Protein AF-K5X3W6-F1 (afdb_monomer_lite)

pLDDT: mean 80.25, std 12.96, range [43.03, 96.5]

Structure (mmCIF, N/CA/C/O backbone):
data_AF-K5X3W6-F1
#
_entry.id   AF-K5X3W6-F1
#
loop_
_atom_site.group_PDB
_atom_site.id
_atom_site.type_symbol
_atom_site.label_atom_id
_atom_site.label_alt_id
_atom_site.label_comp_id
_atom_site.label_asym_id
_atom_site.label_entity_id
_atom_site.label_seq_id
_atom_site.pdbx_PDB_ins_code
_atom_site.Cartn_x
_atom_site.Cartn_y
_atom_site.Cartn_z
_atom_site.occupancy
_atom_site.B_iso_or_equiv
_atom_site.auth_seq_id
_atom_site.auth_comp_id
_atom_site.auth_asym_id
_atom_site.auth_atom_id
_atom_site.pdbx_PDB_model_num
ATOM 1 N N . MET A 1 1 ? -12.456 23.565 -0.029 1.00 43.03 1 MET A N 1
ATOM 2 C CA . MET A 1 1 ? -11.918 22.665 -1.076 1.00 43.03 1 MET A CA 1
ATOM 3 C C . MET A 1 1 ? -13.015 22.406 -2.121 1.00 43.03 1 MET A C 1
ATOM 5 O O . MET A 1 1 ? -13.562 21.317 -2.165 1.00 43.03 1 MET A O 1
ATOM 9 N N . PHE A 1 2 ? -13.376 23.415 -2.925 1.00 51.78 2 PHE A N 1
ATOM 10 C CA . PHE A 1 2 ? -14.457 23.364 -3.932 1.00 51.78 2 PHE A CA 1
ATOM 11 C C . PHE A 1 2 ? -13.875 23.448 -5.349 1.00 51.78 2 PHE A C 1
ATOM 13 O O . PHE A 1 2 ? -14.034 24.435 -6.052 1.00 51.78 2 PHE A O 1
ATOM 20 N N . GLY A 1 3 ? -13.116 22.428 -5.738 1.00 57.09 3 GLY A N 1
ATOM 21 C CA . GLY A 1 3 ? -12.500 22.376 -7.070 1.00 57.09 3 GLY A CA 1
ATOM 22 C C . GLY A 1 3 ? -12.125 20.973 -7.525 1.00 57.09 3 GLY A C 1
ATOM 23 O O . GLY A 1 3 ? -11.454 20.818 -8.537 1.00 57.09 3 GLY A O 1
ATOM 24 N N . ARG A 1 4 ? -12.522 19.935 -6.776 1.00 59.91 4 ARG A N 1
ATOM 25 C CA . ARG A 1 4 ? -12.383 18.563 -7.257 1.00 59.91 4 ARG A CA 1
ATOM 26 C C . ARG A 1 4 ? -13.604 18.273 -8.130 1.00 59.91 4 ARG A C 1
ATOM 28 O O . ARG A 1 4 ? -14.714 18.404 -7.611 1.00 59.91 4 ARG A O 1
ATOM 35 N N . PRO A 1 5 ? -13.422 17.912 -9.413 1.00 57.03 5 PRO A N 1
ATOM 36 C CA . PRO A 1 5 ? -14.504 17.387 -10.234 1.00 57.03 5 PRO A CA 1
ATOM 37 C C . PRO A 1 5 ? -15.244 16.273 -9.479 1.00 57.03 5 PRO A C 1
ATOM 39 O O . PRO A 1 5 ? -14.617 15.613 -8.638 1.00 57.03 5 PRO A O 1
ATOM 42 N N . PRO A 1 6 ? -16.538 16.036 -9.766 1.00 59.09 6 PRO A N 1
ATOM 43 C CA . PRO A 1 6 ? -17.241 14.877 -9.236 1.00 59.09 6 PRO A CA 1
ATOM 44 C C . PRO A 1 6 ? -16.372 13.644 -9.466 1.00 59.09 6 PRO A C 1
ATOM 46 O O . PRO A 1 6 ? -15.921 13.399 -10.587 1.00 59.09 6 PRO A O 1
ATOM 49 N N . CYS A 1 7 ? -16.067 12.910 -8.397 1.00 64.44 7 CYS A N 1
ATOM 50 C CA . CYS A 1 7 ? -15.353 11.649 -8.516 1.00 64.44 7 CYS A CA 1
ATOM 51 C C . CYS A 1 7 ? -16.136 10.799 -9.524 1.00 64.44 7 CYS A C 1
ATOM 53 O O . CYS A 1 7 ? -17.312 10.538 -9.278 1.00 64.44 7 CYS A O 1
ATOM 55 N N . MET A 1 8 ? -15.530 10.413 -10.653 1.00 63.69 8 MET A N 1
ATOM 56 C CA . MET A 1 8 ? -16.170 9.488 -11.589 1.00 63.69 8 MET A CA 1
ATOM 57 C C . MET A 1 8 ? -16.432 8.190 -10.826 1.00 63.69 8 MET A C 1
ATOM 59 O O . MET A 1 8 ? -15.500 7.441 -10.531 1.00 63.69 8 MET A O 1
ATOM 63 N N . ASN A 1 9 ? -17.679 7.979 -10.413 1.00 68.44 9 ASN A N 1
ATOM 64 C CA . ASN A 1 9 ? -18.075 6.744 -9.767 1.00 68.44 9 ASN A CA 1
ATOM 65 C C . ASN A 1 9 ? -18.157 5.671 -10.851 1.00 68.44 9 ASN A C 1
ATOM 67 O O . ASN A 1 9 ? -18.733 5.912 -11.913 1.00 68.44 9 ASN A O 1
ATOM 71 N N . LEU A 1 10 ? -17.609 4.486 -10.582 1.00 68.38 10 LEU A N 1
ATOM 72 C CA . LEU A 1 10 ? -17.751 3.346 -11.486 1.00 68.38 10 LEU A CA 1
ATOM 73 C C . LEU A 1 10 ? -19.220 2.998 -11.765 1.00 68.38 10 LEU A C 1
ATOM 75 O O . LEU A 1 10 ? -19.512 2.470 -12.829 1.00 68.38 10 LEU A O 1
ATOM 79 N N . SER A 1 11 ? -20.151 3.373 -10.881 1.00 70.62 11 SER A N 1
ATOM 80 C CA . SER A 1 11 ? -21.595 3.246 -11.113 1.00 70.62 11 SER A CA 1
ATOM 81 C C . SER A 1 11 ? -22.126 4.055 -12.303 1.00 70.62 11 SER A C 1
ATOM 83 O O . SER A 1 11 ? -23.248 3.818 -12.733 1.00 70.62 11 SER A O 1
ATOM 85 N N . TRP A 1 12 ? -21.378 5.049 -12.790 1.00 71.44 12 TRP A N 1
ATOM 86 C CA . TRP A 1 12 ? -21.756 5.895 -13.931 1.00 71.44 12 TRP A CA 1
ATOM 87 C C . TRP A 1 12 ? -20.959 5.570 -15.200 1.00 71.44 12 TRP A C 1
ATOM 89 O O . TRP A 1 12 ? -21.141 6.221 -16.229 1.00 71.44 12 TRP A O 1
ATOM 99 N N . VAL A 1 13 ? -20.058 4.586 -15.136 1.00 75.81 13 VAL A N 1
ATOM 100 C CA . VAL A 1 13 ? -19.265 4.134 -16.279 1.00 75.81 13 VAL A CA 1
ATOM 101 C C . VAL A 1 13 ? -20.005 2.975 -16.942 1.00 75.81 13 VAL A C 1
ATOM 103 O O . VAL A 1 13 ? -20.014 1.864 -16.427 1.00 75.81 13 VAL A O 1
ATOM 106 N N . ASN A 1 14 ? -20.610 3.241 -18.101 1.00 71.75 14 ASN A N 1
ATOM 107 C CA . ASN A 1 14 ? -21.359 2.240 -18.875 1.00 71.75 14 ASN A CA 1
ATOM 108 C C . ASN A 1 14 ? -20.483 1.421 -19.836 1.00 71.75 14 ASN A C 1
ATOM 110 O O . ASN A 1 14 ? -20.991 0.543 -20.527 1.00 71.75 14 ASN A O 1
ATOM 114 N N . TYR A 1 15 ? -19.187 1.728 -19.921 1.00 72.62 15 TYR A N 1
ATOM 115 C CA . TYR A 1 15 ? -18.258 0.999 -20.776 1.00 72.62 15 TYR A CA 1
ATOM 116 C C . TYR A 1 15 ? -17.547 -0.092 -19.988 1.00 72.62 15 TYR A C 1
ATOM 118 O O . TYR A 1 15 ? -17.016 0.146 -18.900 1.00 72.62 15 TYR A O 1
ATOM 126 N N . GLU A 1 16 ? -17.499 -1.281 -20.577 1.00 70.31 16 GLU A N 1
ATOM 127 C CA . GLU A 1 16 ? -16.643 -2.349 -20.090 1.00 70.31 16 GLU A CA 1
ATOM 128 C C . GLU A 1 16 ? -15.175 -1.934 -20.213 1.00 70.31 16 GLU A C 1
ATOM 130 O O . GLU A 1 16 ? -14.769 -1.188 -21.109 1.00 70.31 16 GLU A O 1
ATOM 135 N N . PHE A 1 17 ? -14.361 -2.404 -19.273 1.00 67.81 17 PHE A N 1
ATOM 136 C CA . PHE A 1 17 ? -12.922 -2.208 -19.374 1.00 67.81 17 PHE A CA 1
ATOM 137 C C . PHE A 1 17 ? -12.387 -2.945 -20.608 1.00 67.81 17 PHE A C 1
ATOM 139 O O . PHE A 1 17 ? -12.955 -3.977 -20.967 1.00 67.81 17 PHE A O 1
ATOM 146 N N . PRO A 1 18 ? -11.287 -2.465 -21.223 1.00 69.88 18 PRO A N 1
ATOM 147 C CA . PRO A 1 18 ? -10.653 -3.169 -22.330 1.00 69.88 18 PRO A CA 1
ATOM 148 C C . PRO A 1 18 ? -10.463 -4.648 -21.989 1.00 69.88 18 PRO A C 1
ATOM 150 O O . PRO A 1 18 ? -10.052 -4.963 -20.864 1.00 69.88 18 PRO A O 1
ATOM 153 N N . GLN A 1 19 ? -10.785 -5.527 -22.944 1.00 62.78 19 GLN A N 1
ATOM 154 C CA . GLN A 1 19 ? -10.584 -6.966 -22.795 1.00 62.78 19 GLN A CA 1
ATOM 155 C C . GLN A 1 19 ? -9.137 -7.245 -22.383 1.00 62.78 19 GLN A C 1
ATOM 157 O O . GLN A 1 19 ? -8.221 -6.501 -22.755 1.00 62.78 19 GLN A O 1
ATOM 162 N N . GLU A 1 20 ? -8.956 -8.275 -21.553 1.00 58.66 20 GLU A N 1
ATOM 163 C CA . GLU A 1 20 ? -7.637 -8.664 -21.064 1.00 58.66 20 GLU A CA 1
ATOM 164 C C . GLU A 1 20 ? -6.688 -8.786 -22.262 1.00 58.66 20 GLU A C 1
ATOM 166 O O .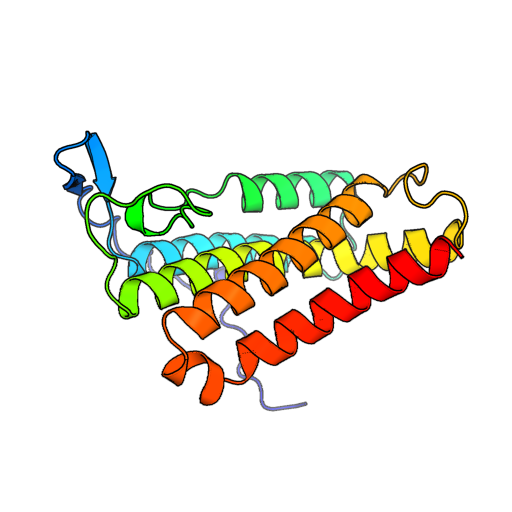 GLU A 1 20 ? -7.064 -9.394 -23.268 1.00 58.66 20 GLU A O 1
ATOM 171 N N . PRO A 1 21 ? -5.497 -8.159 -22.220 1.00 56.12 21 PRO A N 1
ATOM 172 C CA . PRO A 1 21 ? -4.532 -8.374 -23.286 1.00 56.12 21 PRO A CA 1
ATOM 173 C C . PRO A 1 21 ? -4.286 -9.877 -23.397 1.00 56.12 21 PRO A C 1
ATOM 175 O O . PRO A 1 21 ? -4.248 -10.560 -22.369 1.00 56.12 21 PRO A O 1
ATOM 178 N N . GLU A 1 22 ? -4.108 -10.369 -24.624 1.00 55.25 22 GLU A N 1
ATOM 179 C CA . GLU A 1 22 ? -3.715 -11.756 -24.854 1.00 55.25 22 GLU A CA 1
ATOM 180 C C . GLU A 1 22 ? -2.623 -12.143 -23.863 1.00 55.25 22 GLU A C 1
ATOM 182 O O . GLU A 1 22 ? -1.603 -11.459 -23.709 1.00 55.25 22 GLU A O 1
ATOM 187 N N . GLU A 1 23 ? -2.901 -13.212 -23.132 1.00 56.41 23 GLU A N 1
ATOM 188 C CA . GLU A 1 23 ? -2.007 -13.760 -22.143 1.00 56.41 23 GLU A CA 1
ATOM 189 C C . GLU A 1 23 ? -0.749 -14.251 -22.843 1.00 56.41 23 GLU A C 1
ATOM 191 O O . GLU A 1 23 ? -0.710 -15.342 -23.408 1.00 56.41 23 GLU A O 1
ATOM 196 N N . ARG A 1 24 ? 0.290 -13.412 -22.851 1.00 58.69 24 ARG A N 1
ATOM 197 C CA . ARG A 1 24 ? 1.597 -13.838 -23.322 1.00 58.69 24 ARG A CA 1
ATOM 198 C C . ARG A 1 24 ? 2.198 -14.687 -22.228 1.00 58.69 24 ARG A C 1
ATOM 200 O O . ARG A 1 24 ? 2.440 -14.216 -21.127 1.00 58.69 24 ARG A O 1
ATOM 207 N N . VAL A 1 25 ? 2.398 -15.955 -22.526 1.00 62.25 25 VAL A N 1
ATOM 208 C CA . VAL A 1 25 ? 3.155 -16.845 -21.660 1.00 62.25 25 VAL A CA 1
ATOM 209 C C . VAL A 1 25 ? 4.618 -16.702 -22.072 1.00 62.25 25 VAL A C 1
ATOM 211 O O . VAL A 1 25 ? 4.946 -16.901 -23.241 1.00 62.25 25 VAL A O 1
ATOM 214 N N . ASP A 1 26 ? 5.471 -16.281 -21.139 1.00 63.91 26 ASP A N 1
ATOM 215 C CA . ASP A 1 26 ? 6.923 -16.252 -21.343 1.00 63.91 26 ASP A CA 1
ATOM 216 C C . ASP A 1 26 ? 7.461 -17.680 -21.552 1.00 63.91 26 ASP A C 1
ATOM 218 O O . ASP A 1 26 ? 6.783 -18.659 -21.226 1.00 63.91 26 ASP A O 1
ATOM 222 N N . THR A 1 27 ? 8.687 -17.828 -22.055 1.00 59.88 27 THR A N 1
ATOM 223 C CA . THR A 1 27 ? 9.321 -19.136 -22.299 1.00 59.88 27 THR A CA 1
ATOM 224 C C . THR A 1 27 ? 9.387 -20.020 -21.051 1.00 59.88 27 THR A C 1
ATOM 226 O O . THR A 1 27 ? 9.397 -21.242 -21.171 1.00 59.88 27 THR A O 1
ATOM 229 N N . ASP A 1 28 ? 9.344 -19.411 -19.864 1.00 62.69 28 ASP A N 1
ATOM 230 C CA . ASP A 1 28 ? 9.342 -20.081 -18.559 1.00 62.69 28 ASP A CA 1
ATOM 231 C C . ASP A 1 28 ? 7.928 -20.428 -18.037 1.00 62.69 28 ASP A C 1
ATOM 233 O O . ASP A 1 28 ? 7.747 -20.790 -16.872 1.00 62.69 28 ASP A O 1
ATOM 237 N N . GLY A 1 29 ? 6.885 -20.298 -18.866 1.00 59.81 29 GLY A N 1
ATOM 238 C CA . GLY A 1 29 ? 5.505 -20.617 -18.478 1.00 59.81 29 GLY A CA 1
ATOM 239 C C . GLY A 1 29 ? 4.843 -19.553 -17.592 1.00 59.81 29 GLY A C 1
ATOM 240 O O . GLY A 1 29 ? 3.782 -19.788 -17.009 1.00 59.81 29 GLY A O 1
ATOM 241 N N . HIS A 1 30 ? 5.457 -18.377 -17.448 1.00 62.44 30 HIS A N 1
ATOM 242 C CA . HIS A 1 30 ? 4.927 -17.287 -16.635 1.00 62.44 30 HIS A CA 1
ATOM 243 C C . HIS A 1 30 ? 3.945 -16.419 -17.429 1.00 62.44 30 HIS A C 1
ATOM 245 O O . HIS A 1 30 ? 4.256 -15.957 -18.521 1.00 62.44 30 HIS A O 1
ATOM 251 N N . ARG A 1 31 ? 2.767 -16.151 -16.846 1.00 61.31 31 ARG A N 1
ATOM 252 C CA . ARG A 1 31 ? 1.773 -15.222 -17.411 1.00 61.31 31 ARG A CA 1
ATOM 253 C C . ARG A 1 31 ? 2.358 -13.801 -17.419 1.00 61.31 31 ARG A C 1
ATOM 255 O O . ARG A 1 31 ? 2.614 -13.230 -16.353 1.00 61.31 31 ARG A O 1
ATOM 262 N N . GLU A 1 32 ? 2.538 -13.223 -18.598 1.00 59.47 32 GLU A N 1
ATOM 263 C CA . GLU A 1 32 ? 2.958 -11.844 -18.825 1.00 59.47 32 GLU A CA 1
ATOM 264 C C . GLU A 1 32 ? 1.856 -11.032 -19.506 1.00 59.47 32 GLU A C 1
ATOM 266 O O . GLU A 1 32 ? 1.375 -11.349 -20.592 1.00 59.47 32 GLU A O 1
ATOM 271 N N . TRP A 1 33 ? 1.500 -9.910 -18.883 1.00 60.81 33 TRP A N 1
ATOM 272 C CA . TRP A 1 33 ? 0.693 -8.856 -19.492 1.00 60.81 33 TRP A CA 1
ATOM 273 C C . TRP A 1 33 ? 1.476 -7.540 -19.475 1.00 60.81 33 TRP A C 1
ATOM 275 O O . TRP A 1 33 ? 2.438 -7.370 -18.723 1.00 60.81 33 TRP A O 1
ATOM 285 N N . SER A 1 34 ? 1.060 -6.555 -20.273 1.00 63.62 34 SER A N 1
ATOM 286 C CA . SER A 1 34 ? 1.628 -5.207 -20.168 1.00 63.62 34 SER A CA 1
ATOM 287 C C . SER A 1 34 ? 1.254 -4.556 -18.817 1.00 63.62 34 SER A C 1
ATOM 289 O O . SER A 1 34 ? 0.217 -4.853 -18.227 1.00 63.62 34 SER A O 1
ATOM 291 N N . SER A 1 35 ? 2.090 -3.654 -18.276 1.00 62.53 35 SER A N 1
ATOM 292 C CA . SER A 1 35 ? 1.817 -3.049 -16.950 1.00 62.53 35 SER A CA 1
ATOM 293 C C . SER A 1 35 ? 0.562 -2.173 -16.895 1.00 62.53 35 SER A C 1
ATOM 295 O O . SER A 1 35 ? 0.057 -1.906 -15.810 1.00 62.53 35 SER A O 1
ATOM 297 N N . HIS A 1 36 ? 0.084 -1.673 -18.036 1.00 72.88 36 HIS A N 1
ATOM 298 C CA . HIS A 1 36 ? -1.117 -0.834 -18.114 1.00 72.88 36 HIS A CA 1
ATOM 299 C C . HIS A 1 36 ? -2.387 -1.571 -17.645 1.00 72.88 36 HIS A C 1
ATOM 301 O O . HIS A 1 36 ? -3.059 -1.060 -16.748 1.00 72.88 36 HIS A O 1
ATOM 307 N N . PRO A 1 37 ? -2.679 -2.781 -18.155 1.00 78.12 37 PRO A N 1
ATOM 308 C CA . PRO A 1 37 ? -3.726 -3.659 -17.645 1.00 78.12 37 PRO A CA 1
ATOM 309 C C . PRO A 1 37 ? -3.676 -3.849 -16.130 1.00 78.12 37 PRO A C 1
ATOM 311 O O . PRO A 1 37 ? -4.699 -3.706 -15.463 1.00 78.12 37 PRO A O 1
ATOM 314 N N . TRP A 1 38 ? -2.486 -4.097 -15.568 1.00 83.31 38 TRP A N 1
ATOM 315 C CA . TRP A 1 38 ? -2.331 -4.260 -14.121 1.00 83.31 38 TRP A CA 1
ATOM 316 C C . TRP A 1 38 ? -2.799 -3.014 -13.360 1.00 83.31 38 TRP A C 1
ATOM 318 O O . TRP A 1 38 ? -3.578 -3.132 -12.415 1.00 83.31 38 TRP A O 1
ATOM 328 N N . CYS A 1 39 ? -2.398 -1.817 -13.806 1.00 83.62 39 CYS A N 1
ATOM 329 C CA . CYS A 1 39 ? -2.814 -0.559 -13.184 1.00 83.62 39 CYS A CA 1
ATOM 330 C C . CYS A 1 39 ? -4.338 -0.392 -13.187 1.00 83.62 39 CYS A C 1
ATOM 332 O O . CYS A 1 39 ? -4.904 0.028 -12.177 1.00 83.62 39 CYS A O 1
ATOM 334 N N . TRP A 1 40 ? -5.018 -0.723 -14.288 1.00 82.69 40 TRP A N 1
ATOM 335 C CA . TRP A 1 40 ? -6.477 -0.601 -14.368 1.00 82.69 40 TRP A CA 1
A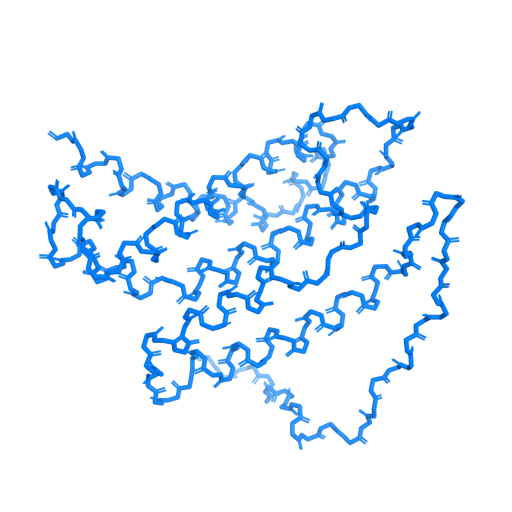TOM 336 C C . TRP A 1 40 ? -7.192 -1.622 -13.487 1.00 82.69 40 TRP A C 1
ATOM 338 O O . TRP A 1 40 ? -8.091 -1.247 -12.739 1.00 82.69 40 TRP A O 1
ATOM 348 N N . GLN A 1 41 ? -6.768 -2.886 -13.512 1.00 85.38 41 GLN A N 1
ATOM 349 C CA . GLN A 1 41 ? -7.366 -3.929 -12.675 1.00 85.38 41 GLN A CA 1
ATOM 350 C C . GLN A 1 41 ? -7.145 -3.644 -11.185 1.00 85.38 41 GLN A C 1
ATOM 352 O O . GLN A 1 41 ? -8.082 -3.726 -10.389 1.00 85.38 41 GLN A O 1
ATOM 357 N N . TYR A 1 42 ? -5.940 -3.210 -10.806 1.00 89.19 42 TYR A N 1
ATOM 358 C CA . TYR A 1 42 ? -5.668 -2.809 -9.431 1.00 89.19 42 TYR A CA 1
ATOM 359 C C . TYR A 1 42 ? -6.491 -1.575 -9.042 1.00 89.19 42 TYR A C 1
ATOM 361 O O . TYR A 1 42 ? -7.025 -1.517 -7.939 1.00 89.19 42 TYR A O 1
ATOM 369 N N . SER A 1 43 ? -6.695 -0.624 -9.960 1.00 88.94 43 SER A N 1
ATOM 370 C CA . SER A 1 43 ? -7.560 0.543 -9.725 1.00 88.94 43 SER A CA 1
ATOM 371 C C . SER A 1 43 ? -9.018 0.164 -9.444 1.00 88.94 43 SER A C 1
ATOM 373 O O . SER A 1 43 ? -9.655 0.815 -8.615 1.00 88.94 43 SER A O 1
ATOM 375 N N . LYS A 1 44 ? -9.548 -0.906 -10.058 1.00 88.06 44 LYS A N 1
ATOM 376 C CA . LYS A 1 44 ? -10.881 -1.435 -9.709 1.00 88.06 44 LYS A CA 1
ATOM 377 C C . LYS A 1 44 ? -10.917 -1.938 -8.271 1.00 88.06 44 LYS A C 1
ATOM 379 O O . LYS A 1 44 ? -11.815 -1.566 -7.519 1.00 88.06 44 LYS A O 1
ATOM 384 N N . LEU A 1 45 ? -9.920 -2.733 -7.871 1.00 91.38 45 LEU A N 1
ATOM 385 C CA . LEU A 1 45 ? -9.810 -3.200 -6.490 1.00 91.38 45 LEU A CA 1
ATOM 386 C C . LEU A 1 45 ? -9.693 -2.017 -5.521 1.00 91.38 45 LEU A C 1
ATOM 388 O O . LEU A 1 45 ? -10.401 -1.980 -4.519 1.00 91.38 45 LEU A O 1
ATOM 392 N N . LEU A 1 46 ? -8.855 -1.024 -5.833 1.00 90.69 46 LEU A N 1
ATOM 393 C CA . LEU A 1 46 ? -8.713 0.190 -5.028 1.00 90.69 46 LEU A CA 1
ATOM 394 C C . LEU A 1 46 ? -10.027 0.948 -4.882 1.00 90.69 46 LEU A C 1
ATOM 396 O O . LEU A 1 46 ? -10.308 1.464 -3.802 1.00 90.69 46 LEU A O 1
ATOM 400 N N . HIS A 1 47 ? -10.829 1.030 -5.943 1.00 88.69 47 HIS A N 1
ATOM 401 C CA . HIS A 1 47 ? -12.141 1.652 -5.864 1.00 88.69 47 HIS A CA 1
ATOM 402 C C . HIS A 1 47 ? -13.051 0.890 -4.899 1.00 88.69 47 HIS A C 1
ATOM 404 O O . HIS A 1 47 ? -13.661 1.515 -4.035 1.00 88.69 47 HIS A O 1
ATOM 410 N N . THR A 1 48 ? -13.094 -0.442 -4.982 1.00 89.56 48 THR A N 1
ATOM 411 C CA . THR A 1 48 ? -13.852 -1.282 -4.041 1.00 89.56 48 THR A CA 1
ATOM 412 C C . THR A 1 48 ? -13.368 -1.090 -2.606 1.00 89.56 48 THR A C 1
ATOM 414 O O . THR A 1 48 ? -14.169 -0.792 -1.724 1.00 89.56 48 THR A O 1
ATOM 417 N N . VAL A 1 49 ? -12.052 -1.164 -2.373 1.00 91.88 49 VAL A N 1
ATOM 418 C CA . VAL A 1 49 ? -11.449 -0.908 -1.056 1.00 91.88 49 VAL A CA 1
ATOM 419 C C . VAL A 1 49 ? -11.853 0.472 -0.555 1.00 91.88 49 VAL A C 1
ATOM 421 O O . VAL A 1 49 ? -12.281 0.600 0.585 1.00 91.88 49 VAL A O 1
ATOM 424 N N . ARG A 1 50 ? -11.779 1.505 -1.400 1.00 86.94 50 ARG A N 1
ATOM 425 C CA . ARG A 1 50 ? -12.111 2.872 -1.000 1.00 86.94 50 ARG A CA 1
ATOM 426 C C . ARG A 1 50 ? -13.589 3.034 -0.663 1.00 86.94 50 ARG A C 1
ATOM 428 O O . ARG A 1 50 ? -13.909 3.653 0.347 1.00 86.94 50 ARG A O 1
ATOM 435 N N . ALA A 1 51 ? -14.461 2.489 -1.503 1.00 87.19 51 ALA A N 1
ATOM 436 C CA . ALA A 1 51 ? -15.904 2.563 -1.336 1.00 87.19 51 ALA A CA 1
ATOM 437 C C . ALA A 1 51 ? -16.379 1.797 -0.097 1.00 87.19 51 ALA A C 1
ATOM 439 O O . ALA A 1 51 ? -17.342 2.219 0.527 1.00 87.19 51 ALA A O 1
ATOM 440 N N . THR A 1 52 ? -15.713 0.697 0.272 1.00 87.94 52 THR A N 1
ATOM 441 C CA . THR A 1 52 ? -16.077 -0.110 1.446 1.00 87.94 52 THR A CA 1
ATOM 442 C C . THR A 1 52 ? -15.391 0.363 2.730 1.00 87.94 52 THR A C 1
ATOM 444 O O . THR A 1 52 ? -16.060 0.545 3.740 1.00 87.94 52 THR A O 1
ATOM 447 N N . ALA A 1 53 ? -14.070 0.569 2.718 1.00 88.50 53 ALA A N 1
ATOM 448 C CA . ALA A 1 53 ? -13.293 0.902 3.918 1.00 88.50 53 ALA A CA 1
ATOM 449 C C . ALA A 1 53 ? -13.503 2.344 4.400 1.00 88.50 53 ALA A C 1
ATOM 451 O O . ALA A 1 53 ? -13.403 2.606 5.596 1.00 88.50 53 ALA A O 1
ATOM 452 N N . PHE A 1 54 ? -13.795 3.270 3.481 1.00 83.56 54 PHE A N 1
ATOM 453 C CA . PHE A 1 54 ? -14.000 4.693 3.779 1.00 83.56 54 PHE A CA 1
ATOM 454 C C . PHE A 1 54 ? -15.430 5.147 3.456 1.00 83.56 54 PHE A C 1
ATOM 456 O O . PHE A 1 54 ? -15.654 6.307 3.101 1.00 83.56 54 PHE A O 1
ATOM 463 N N . ALA A 1 55 ? -16.391 4.224 3.544 1.00 83.31 55 ALA A N 1
ATOM 464 C CA . ALA A 1 55 ? -17.810 4.550 3.492 1.00 83.31 55 ALA A CA 1
ATOM 465 C C . ALA A 1 55 ? -18.218 5.437 4.681 1.00 83.31 55 ALA A C 1
ATOM 467 O O . ALA A 1 55 ? -17.526 5.505 5.696 1.00 83.31 55 ALA A O 1
ATOM 468 N N . ALA A 1 56 ? -19.385 6.080 4.578 1.00 80.06 56 ALA A N 1
ATOM 469 C CA . ALA A 1 56 ? -19.956 6.850 5.686 1.00 80.06 56 ALA A CA 1
ATOM 470 C C . ALA A 1 56 ? -20.217 5.979 6.932 1.00 80.06 56 ALA A C 1
ATOM 472 O O . ALA A 1 56 ? -20.055 6.443 8.057 1.00 80.06 56 ALA A O 1
ATOM 473 N N . ALA A 1 57 ? -20.592 4.713 6.727 1.00 85.12 57 ALA A N 1
ATOM 474 C CA . ALA A 1 57 ? -20.686 3.723 7.790 1.00 85.12 57 ALA A CA 1
ATOM 475 C C . ALA A 1 57 ? -19.349 2.989 7.936 1.00 85.12 57 ALA A C 1
ATOM 477 O O . ALA A 1 57 ? -18.849 2.410 6.971 1.00 85.12 57 ALA A O 1
ATOM 478 N N . VAL A 1 58 ? -18.789 2.986 9.148 1.00 84.44 58 VAL A N 1
ATOM 479 C CA . VAL A 1 58 ? -17.541 2.271 9.438 1.00 84.44 58 VAL A CA 1
ATOM 480 C C . VAL A 1 58 ? -17.792 0.764 9.308 1.00 84.44 58 VAL A C 1
ATOM 482 O O . VAL A 1 58 ? -18.653 0.231 10.015 1.00 84.44 58 VAL A O 1
ATOM 485 N N . PRO A 1 59 ? -17.077 0.052 8.420 1.00 89.19 59 PRO A N 1
ATOM 486 C CA . PRO A 1 59 ? -17.263 -1.382 8.267 1.00 89.19 59 PRO A CA 1
ATOM 487 C C . PRO A 1 59 ? -16.731 -2.142 9.486 1.00 89.19 59 PRO A C 1
ATOM 489 O O . PRO A 1 59 ? -15.850 -1.684 10.217 1.00 89.19 59 PRO A O 1
ATOM 492 N N . GLN A 1 60 ? -17.242 -3.356 9.684 1.00 93.19 60 GLN A N 1
ATOM 493 C CA . GLN A 1 60 ? -16.732 -4.246 10.723 1.00 93.19 60 GLN A CA 1
ATOM 494 C C . GLN A 1 60 ? -15.264 -4.609 10.469 1.00 93.19 60 GLN A C 1
ATOM 496 O O . GLN A 1 60 ? -14.837 -4.769 9.326 1.00 93.19 60 GLN A O 1
ATOM 501 N N . TYR A 1 61 ? -14.500 -4.830 11.541 1.00 94.69 61 TYR A N 1
ATOM 502 C CA . TYR A 1 61 ? -13.075 -5.157 11.435 1.00 94.69 61 TYR A CA 1
ATOM 503 C C . TYR A 1 61 ? -12.800 -6.429 10.613 1.00 94.69 61 TYR A C 1
ATOM 505 O O . TYR A 1 61 ? -11.830 -6.477 9.863 1.00 94.69 61 TYR A O 1
ATOM 513 N N . ALA A 1 62 ? -13.687 -7.429 10.663 1.00 95.44 62 ALA A N 1
ATOM 514 C CA . ALA A 1 62 ? -13.589 -8.610 9.802 1.00 95.44 62 ALA A CA 1
ATOM 515 C C . ALA A 1 62 ? -13.549 -8.231 8.310 1.00 95.44 62 ALA A C 1
ATOM 517 O O . ALA A 1 62 ? -12.731 -8.758 7.558 1.00 95.44 62 ALA A O 1
ATOM 518 N N . LYS A 1 63 ? -14.343 -7.231 7.902 1.00 95.44 63 LYS A N 1
ATOM 519 C CA . LYS A 1 63 ? -14.359 -6.740 6.523 1.00 95.44 63 LYS A CA 1
ATOM 520 C C . LYS A 1 63 ? -13.046 -6.066 6.129 1.00 95.44 63 LYS A C 1
ATOM 522 O O . LYS A 1 63 ? -12.610 -6.188 4.991 1.00 95.44 63 LYS A O 1
ATOM 527 N N . ILE A 1 64 ? -12.390 -5.390 7.067 1.00 95.81 64 ILE A N 1
ATOM 528 C CA . ILE A 1 64 ? -11.064 -4.797 6.853 1.00 95.81 64 ILE A CA 1
ATOM 529 C C . ILE A 1 64 ? -10.023 -5.882 6.581 1.00 95.81 64 ILE A C 1
ATOM 531 O O . ILE A 1 64 ? -9.223 -5.738 5.662 1.00 95.81 64 ILE A O 1
ATOM 535 N N . LEU A 1 65 ? -10.069 -6.991 7.323 1.00 96.31 65 LEU A N 1
ATOM 536 C CA . LEU A 1 65 ? -9.172 -8.127 7.100 1.00 96.31 65 LEU A CA 1
ATOM 537 C C . LEU A 1 65 ? -9.443 -8.834 5.764 1.00 96.31 65 LEU A C 1
ATOM 539 O O . LEU A 1 65 ? -8.503 -9.270 5.104 1.00 96.31 65 LEU A O 1
ATOM 543 N N . GLU A 1 66 ? -10.702 -8.919 5.328 1.00 96.50 66 GLU A N 1
ATOM 544 C CA . GLU A 1 66 ? -11.036 -9.407 3.982 1.00 96.50 66 GLU A CA 1
ATOM 545 C C . GLU A 1 66 ? -10.438 -8.516 2.885 1.00 96.50 66 GLU A C 1
ATOM 547 O O . GLU A 1 66 ? -9.877 -9.022 1.914 1.00 96.50 66 GLU A O 1
ATOM 552 N N . LEU A 1 67 ? -10.526 -7.191 3.043 1.00 96.38 67 LEU A N 1
ATOM 553 C CA . LEU A 1 67 ? -9.941 -6.240 2.097 1.00 96.38 67 LEU A CA 1
ATOM 554 C C . LEU A 1 67 ? -8.405 -6.292 2.104 1.00 96.38 67 LEU A C 1
ATOM 556 O O . LEU A 1 67 ? -7.804 -6.212 1.036 1.00 96.38 67 LEU A O 1
ATOM 560 N N . ASP A 1 68 ? -7.767 -6.473 3.267 1.00 96.12 68 ASP A N 1
ATOM 561 C CA . ASP A 1 68 ? -6.313 -6.688 3.369 1.00 96.12 68 ASP A CA 1
ATOM 562 C C . ASP A 1 68 ? -5.892 -7.916 2.552 1.00 96.12 68 ASP A C 1
ATOM 564 O O . ASP A 1 68 ? -4.997 -7.810 1.710 1.00 96.12 68 ASP A O 1
ATOM 568 N N . ARG A 1 69 ? -6.595 -9.046 2.717 1.00 96.19 69 ARG A N 1
ATOM 569 C CA . ARG A 1 69 ? -6.352 -10.266 1.932 1.00 96.19 69 ARG A CA 1
ATOM 570 C C . ARG A 1 69 ? -6.524 -10.016 0.440 1.00 96.19 69 ARG A C 1
ATOM 572 O O . ARG A 1 69 ? -5.618 -10.324 -0.324 1.00 96.19 69 ARG A O 1
ATOM 579 N N . ALA A 1 70 ? -7.614 -9.365 0.032 1.00 95.75 70 ALA A N 1
ATOM 580 C CA . ALA A 1 70 ? -7.851 -9.038 -1.373 1.00 95.75 70 ALA A CA 1
ATOM 581 C C . ALA A 1 70 ? -6.717 -8.190 -1.979 1.00 95.75 70 ALA A C 1
ATOM 583 O O . ALA A 1 70 ? -6.312 -8.420 -3.118 1.00 95.75 70 ALA A O 1
ATOM 584 N N . VAL A 1 71 ? -6.162 -7.236 -1.221 1.00 95.81 71 VAL A N 1
ATOM 585 C CA . VAL A 1 71 ? -4.997 -6.450 -1.655 1.00 95.81 71 VAL A CA 1
ATOM 586 C C . VAL A 1 71 ? -3.748 -7.323 -1.735 1.00 95.81 71 VAL A C 1
ATOM 588 O O . VAL A 1 71 ? -3.036 -7.259 -2.735 1.00 95.81 71 VAL A O 1
ATOM 591 N N . ARG A 1 72 ? -3.460 -8.156 -0.730 1.00 93.56 72 ARG A N 1
ATOM 592 C CA . ARG A 1 72 ? -2.265 -9.018 -0.721 1.00 93.56 72 ARG A CA 1
ATOM 593 C C . ARG A 1 72 ? -2.286 -10.045 -1.848 1.00 93.56 72 ARG A C 1
ATOM 595 O O . ARG A 1 72 ? -1.296 -10.127 -2.580 1.00 93.56 72 ARG A O 1
ATOM 602 N N . ASP A 1 73 ? -3.416 -10.711 -2.036 1.00 92.94 73 ASP A N 1
ATOM 603 C CA . ASP A 1 73 ? -3.613 -11.789 -3.008 1.00 92.94 73 ASP A CA 1
ATOM 604 C C . ASP A 1 73 ? -3.790 -11.266 -4.438 1.00 92.94 73 ASP A C 1
ATOM 606 O O . ASP A 1 73 ? -3.706 -12.037 -5.394 1.00 92.94 73 ASP A O 1
ATOM 610 N N . PHE A 1 74 ? -3.970 -9.949 -4.613 1.00 90.88 74 PHE A N 1
ATOM 611 C CA . PHE A 1 74 ? -4.060 -9.355 -5.939 1.00 90.88 74 PHE A CA 1
ATOM 612 C C . PHE A 1 74 ? -2.814 -9.698 -6.773 1.00 90.88 74 PHE A C 1
ATOM 614 O O . PHE A 1 74 ? -1.688 -9.389 -6.340 1.00 90.88 74 PHE A O 1
ATOM 621 N N . PRO A 1 75 ? -2.986 -10.298 -7.965 1.00 84.44 75 PRO A N 1
ATOM 622 C CA . PRO A 1 75 ? -1.885 -10.846 -8.739 1.00 84.44 75 PRO A CA 1
ATOM 623 C C . PRO A 1 75 ? -0.883 -9.755 -9.123 1.00 84.44 75 PRO A C 1
ATOM 625 O O . PRO A 1 75 ? -1.239 -8.684 -9.611 1.00 84.44 75 PRO A O 1
ATOM 628 N N . VAL A 1 76 ? 0.402 -10.039 -8.906 1.00 81.25 76 VAL A N 1
ATOM 629 C CA . VAL A 1 76 ? 1.520 -9.222 -9.398 1.00 81.25 76 VAL A CA 1
ATOM 630 C C . VAL A 1 76 ? 2.291 -10.059 -10.408 1.00 81.25 76 VAL A C 1
ATOM 632 O O . VAL A 1 76 ? 2.700 -11.184 -10.092 1.00 81.25 76 VAL A O 1
ATOM 635 N N . LEU A 1 77 ? 2.465 -9.510 -11.612 1.00 73.31 77 LEU A N 1
ATOM 636 C CA . LEU A 1 77 ? 3.186 -10.148 -12.717 1.00 73.31 77 LEU A CA 1
ATOM 637 C C . LEU A 1 77 ? 4.608 -10.509 -12.296 1.00 73.31 77 LEU A C 1
ATOM 639 O O . LEU A 1 77 ? 5.236 -9.736 -11.574 1.00 73.31 77 LEU A O 1
ATOM 643 N N . HIS A 1 78 ? 5.126 -11.649 -12.761 1.00 71.25 78 HIS A N 1
ATOM 644 C CA . HIS A 1 78 ? 6.467 -12.114 -12.390 1.00 71.25 78 HIS A CA 1
ATOM 645 C C . HIS A 1 78 ? 7.535 -11.044 -12.670 1.00 71.25 78 HIS A C 1
ATOM 647 O O . HIS A 1 78 ? 8.334 -10.723 -11.791 1.00 71.25 78 HIS A O 1
ATOM 653 N N . SER A 1 79 ? 7.479 -10.409 -13.842 1.00 70.00 79 SER A N 1
ATOM 654 C CA . SER A 1 79 ? 8.378 -9.319 -14.237 1.00 70.00 79 SER A CA 1
ATOM 655 C C . SER A 1 79 ? 8.269 -8.068 -13.350 1.00 70.00 79 SER A C 1
ATOM 657 O O . SER A 1 79 ? 9.244 -7.325 -13.210 1.00 70.00 79 SER A O 1
ATOM 659 N N . LEU A 1 80 ? 7.123 -7.857 -12.692 1.00 73.88 80 LEU A N 1
ATOM 660 C CA . LEU A 1 80 ? 6.848 -6.737 -11.783 1.00 73.88 80 LEU A CA 1
ATOM 661 C C . LEU A 1 80 ? 7.032 -7.080 -10.297 1.00 73.88 80 LEU A C 1
ATOM 663 O O . LEU A 1 80 ? 6.914 -6.191 -9.450 1.00 73.88 80 LEU A O 1
ATOM 667 N N . ARG A 1 81 ? 7.336 -8.336 -9.953 1.00 75.31 81 ARG A N 1
ATOM 668 C CA . ARG A 1 81 ? 7.671 -8.707 -8.574 1.00 75.31 81 ARG A CA 1
ATOM 669 C C . ARG A 1 81 ? 9.049 -8.154 -8.226 1.00 75.31 81 ARG A C 1
ATOM 671 O O . ARG A 1 81 ? 9.997 -8.275 -8.999 1.00 75.31 81 ARG A O 1
ATOM 678 N N . SER A 1 82 ? 9.158 -7.558 -7.041 1.00 67.38 82 SER A N 1
ATOM 679 C CA . SER A 1 82 ? 10.469 -7.272 -6.461 1.00 67.38 82 SER A CA 1
ATOM 680 C C . SER A 1 82 ? 11.167 -8.600 -6.190 1.00 67.38 82 SER A C 1
ATOM 682 O O . SER A 1 82 ? 10.605 -9.458 -5.510 1.00 67.38 82 SER A O 1
ATOM 684 N N . LYS A 1 83 ? 12.376 -8.776 -6.723 1.00 67.75 83 LYS A N 1
ATOM 685 C CA . LYS A 1 83 ? 13.160 -10.000 -6.533 1.00 67.75 83 LYS A CA 1
ATOM 686 C C . LYS A 1 83 ? 14.026 -9.979 -5.266 1.00 67.75 83 LYS A C 1
ATOM 688 O O . LYS A 1 83 ? 14.754 -10.932 -5.054 1.00 67.75 83 LYS A O 1
ATOM 693 N N . CYS A 1 84 ? 13.919 -8.955 -4.406 1.00 56.59 84 CYS A N 1
ATOM 694 C CA . CYS A 1 84 ? 14.509 -8.886 -3.051 1.00 56.59 84 CYS A CA 1
ATOM 695 C C . CYS A 1 84 ? 15.896 -9.556 -2.896 1.00 56.59 84 CYS A C 1
ATOM 697 O O . CYS A 1 84 ? 16.096 -10.359 -1.990 1.00 56.59 84 CYS A O 1
ATOM 699 N N . GLY A 1 85 ? 16.844 -9.249 -3.788 1.00 55.78 85 GLY A N 1
ATOM 700 C CA . GLY A 1 85 ? 18.215 -9.775 -3.719 1.00 55.78 85 GLY A CA 1
ATOM 701 C C . GLY A 1 85 ? 18.448 -11.141 -4.376 1.00 55.78 85 GLY A C 1
ATOM 702 O O . GLY A 1 85 ? 19.580 -11.614 -4.373 1.00 55.78 85 GLY A O 1
ATOM 703 N N . LEU A 1 86 ? 17.429 -11.766 -4.974 1.00 61.12 86 LEU A N 1
ATOM 704 C CA . LEU A 1 86 ? 17.615 -12.937 -5.831 1.00 61.12 86 LEU A CA 1
ATOM 705 C C . LEU A 1 86 ? 18.352 -12.533 -7.121 1.00 61.12 86 LEU A C 1
ATOM 707 O O . LEU A 1 86 ? 17.990 -11.511 -7.716 1.00 61.12 86 LEU A O 1
ATOM 711 N N . PRO A 1 87 ? 19.338 -13.328 -7.580 1.00 58.16 87 PRO A N 1
ATOM 712 C CA . PRO A 1 87 ? 20.027 -13.080 -8.841 1.00 58.16 87 PRO A CA 1
ATOM 713 C C . PRO A 1 87 ? 19.031 -13.057 -10.004 1.00 58.16 87 PRO A C 1
ATOM 715 O O . PRO A 1 87 ? 18.243 -13.989 -10.180 1.00 58.16 87 PRO A O 1
ATOM 718 N N . GLU A 1 88 ? 19.049 -11.991 -10.802 1.00 63.25 88 GLU A N 1
ATOM 719 C CA . GLU A 1 88 ? 18.321 -11.950 -12.070 1.00 63.25 88 GLU A CA 1
ATOM 720 C C . GLU A 1 88 ? 19.232 -12.464 -13.185 1.00 63.25 88 GLU A C 1
ATOM 722 O O . GLU A 1 88 ? 20.396 -12.081 -13.258 1.00 63.25 88 GLU A O 1
ATOM 727 N N . ALA A 1 89 ? 18.701 -13.328 -14.058 1.00 59.78 89 ALA A N 1
ATOM 728 C CA . ALA A 1 89 ? 19.440 -13.848 -15.211 1.00 59.78 89 ALA A CA 1
ATOM 729 C C . ALA A 1 89 ? 19.894 -12.730 -16.170 1.00 59.78 89 ALA A C 1
ATOM 731 O O . ALA A 1 89 ? 20.904 -12.867 -16.853 1.00 59.78 89 ALA A O 1
ATOM 732 N N . ALA A 1 90 ? 19.164 -11.611 -16.188 1.00 65.75 90 ALA A N 1
ATOM 733 C CA . ALA A 1 90 ? 19.526 -10.387 -16.883 1.00 65.75 90 ALA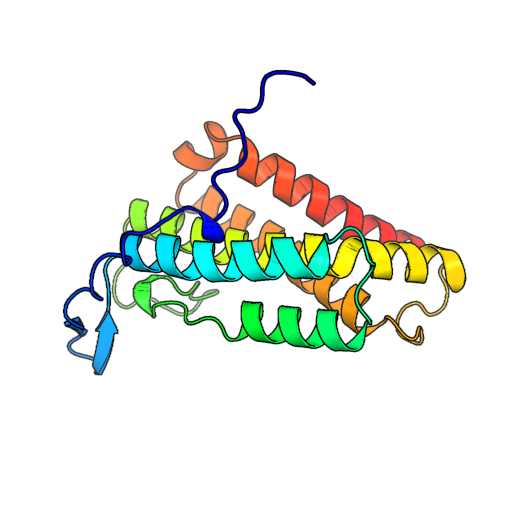 A CA 1
ATOM 734 C C . ALA A 1 90 ? 19.175 -9.172 -16.016 1.00 65.75 90 ALA A C 1
ATOM 736 O O . ALA A 1 90 ? 18.133 -9.147 -15.357 1.00 65.75 90 ALA A O 1
ATOM 737 N N . GLU A 1 91 ? 20.036 -8.156 -16.042 1.00 67.88 91 GLU A N 1
ATOM 738 C CA . GLU A 1 91 ? 19.815 -6.907 -15.319 1.00 67.88 91 GLU A CA 1
ATOM 739 C C . GLU A 1 91 ? 18.560 -6.200 -15.856 1.00 67.88 91 GLU A C 1
ATOM 741 O O . GLU A 1 91 ? 18.458 -5.878 -17.044 1.00 67.88 91 GLU A O 1
ATOM 746 N N . ALA A 1 92 ? 17.579 -5.960 -14.986 1.00 73.50 92 ALA A N 1
ATOM 747 C CA . ALA A 1 92 ? 16.340 -5.311 -15.385 1.00 73.50 92 ALA A CA 1
ATOM 748 C C . ALA A 1 92 ? 16.581 -3.849 -15.806 1.00 73.50 92 ALA A C 1
ATOM 750 O O . ALA A 1 92 ? 17.286 -3.085 -15.150 1.00 73.50 92 ALA A O 1
ATOM 751 N N . GLY A 1 93 ? 15.931 -3.412 -16.888 1.00 81.69 93 GLY A N 1
ATOM 752 C CA . GLY A 1 93 ? 16.000 -2.015 -17.319 1.00 81.69 93 GLY A CA 1
ATOM 753 C C . GLY A 1 93 ? 15.440 -1.038 -16.271 1.00 81.69 93 GLY A C 1
ATOM 754 O O . GLY A 1 93 ? 14.539 -1.370 -15.497 1.00 81.69 93 GLY A O 1
ATOM 755 N N . LYS A 1 94 ? 15.904 0.220 -16.291 1.00 84.50 94 LYS A N 1
ATOM 756 C CA . LYS A 1 94 ? 15.471 1.284 -15.353 1.00 84.50 94 LYS A CA 1
ATOM 757 C C . LYS A 1 94 ? 13.945 1.434 -15.267 1.00 84.50 94 LYS A C 1
ATOM 759 O O . LYS A 1 94 ? 13.392 1.551 -14.178 1.00 84.50 94 LYS A O 1
ATOM 764 N N . ALA A 1 95 ? 13.248 1.379 -16.405 1.00 83.69 95 ALA A N 1
ATOM 765 C CA . ALA A 1 95 ? 11.786 1.457 -16.448 1.00 83.69 95 ALA A CA 1
ATOM 766 C C . ALA A 1 95 ? 11.107 0.296 -15.696 1.00 83.69 95 ALA A C 1
ATOM 768 O O . ALA A 1 95 ? 10.063 0.486 -15.073 1.00 83.69 95 ALA A O 1
ATOM 769 N N . THR A 1 96 ? 11.705 -0.897 -15.708 1.00 83.38 96 THR A N 1
ATOM 770 C CA . THR A 1 96 ? 11.206 -2.065 -14.973 1.00 83.38 96 THR A CA 1
ATOM 771 C C . THR A 1 96 ? 11.351 -1.867 -13.469 1.00 83.38 96 THR A C 1
ATOM 773 O O . THR A 1 96 ? 10.394 -2.124 -12.743 1.00 83.38 96 THR A O 1
ATOM 776 N N . HIS A 1 97 ? 12.478 -1.328 -12.995 1.00 84.44 97 HIS A N 1
ATOM 777 C CA . HIS A 1 97 ? 12.651 -0.984 -11.578 1.00 84.44 97 HIS A CA 1
ATOM 778 C C . HIS A 1 97 ? 11.601 0.020 -11.090 1.00 84.44 97 HIS A C 1
ATOM 780 O O . HIS A 1 97 ? 10.987 -0.195 -10.045 1.00 84.44 97 HIS A O 1
ATOM 786 N N . VAL A 1 98 ? 11.321 1.061 -11.881 1.00 85.75 98 VAL A N 1
ATOM 787 C CA . VAL A 1 98 ? 10.267 2.036 -11.557 1.00 85.75 98 VAL A CA 1
ATOM 788 C C . VAL A 1 98 ? 8.898 1.358 -11.489 1.00 85.75 98 VAL A C 1
ATOM 790 O O . VAL A 1 98 ? 8.173 1.550 -10.518 1.00 85.75 98 VAL A O 1
ATOM 793 N N . ARG A 1 99 ? 8.550 0.512 -12.470 1.00 85.94 99 ARG A N 1
ATOM 794 C CA . ARG A 1 99 ? 7.263 -0.209 -12.488 1.00 85.94 99 ARG A CA 1
ATOM 795 C C . ARG A 1 99 ? 7.125 -1.161 -11.295 1.00 85.94 99 ARG A C 1
ATOM 797 O O . ARG A 1 99 ? 6.065 -1.177 -10.673 1.00 85.94 99 ARG A O 1
ATOM 804 N N . ARG A 1 100 ? 8.183 -1.904 -10.942 1.00 87.12 100 ARG A N 1
ATOM 805 C CA . ARG A 1 100 ? 8.237 -2.775 -9.750 1.00 87.12 100 ARG A CA 1
ATOM 806 C C . ARG A 1 100 ? 7.982 -1.974 -8.473 1.00 87.12 100 ARG A C 1
ATOM 808 O O . ARG A 1 100 ? 7.108 -2.346 -7.688 1.00 87.12 100 ARG A O 1
ATOM 815 N N . TYR A 1 101 ? 8.684 -0.849 -8.303 1.00 87.38 101 TYR A N 1
ATOM 816 C CA . TYR A 1 101 ? 8.478 0.051 -7.168 1.00 87.38 101 TYR A CA 1
ATOM 817 C C . TYR A 1 101 ? 7.039 0.570 -7.124 1.00 87.38 101 TYR A C 1
ATOM 819 O O . TYR A 1 101 ? 6.385 0.448 -6.093 1.00 87.38 101 TYR A O 1
ATOM 827 N N . SER A 1 102 ? 6.510 1.084 -8.238 1.00 87.75 102 SER A N 1
ATOM 828 C CA . SER A 1 102 ? 5.145 1.617 -8.297 1.00 87.75 102 SER A CA 1
ATOM 829 C C . SER A 1 102 ? 4.088 0.568 -7.947 1.00 87.75 102 SER A C 1
ATOM 831 O O . SER A 1 102 ? 3.173 0.876 -7.186 1.00 87.75 102 SER A O 1
ATOM 833 N N . CYS A 1 103 ? 4.214 -0.666 -8.447 1.00 89.38 103 CYS A N 1
ATOM 834 C CA . CYS A 1 103 ? 3.260 -1.739 -8.150 1.00 89.38 103 CYS A CA 1
ATOM 835 C C . CYS A 1 103 ? 3.291 -2.130 -6.670 1.00 89.38 103 CYS A C 1
ATOM 837 O O . CYS A 1 103 ? 2.243 -2.223 -6.031 1.00 89.38 103 CYS A O 1
ATOM 839 N N . MET A 1 104 ? 4.489 -2.322 -6.110 1.00 90.38 104 MET A N 1
ATOM 840 C CA . MET A 1 104 ? 4.660 -2.624 -4.689 1.00 90.38 104 MET A CA 1
ATOM 841 C C . MET A 1 104 ? 4.128 -1.478 -3.821 1.00 90.38 104 MET A C 1
ATOM 843 O O . MET A 1 104 ? 3.299 -1.712 -2.944 1.00 90.38 104 MET A O 1
ATOM 847 N N . ALA A 1 105 ? 4.516 -0.235 -4.116 1.00 90.31 105 ALA A N 1
ATOM 848 C CA . ALA A 1 105 ? 4.114 0.936 -3.346 1.00 90.31 105 ALA A CA 1
ATOM 849 C C . ALA A 1 105 ? 2.590 1.105 -3.369 1.00 90.31 105 ALA A C 1
ATOM 851 O O . ALA A 1 105 ? 1.982 1.319 -2.326 1.00 90.31 105 ALA A O 1
ATOM 852 N N . ALA A 1 106 ? 1.946 0.921 -4.524 1.00 91.31 106 ALA A N 1
ATOM 853 C CA . ALA A 1 106 ? 0.493 0.985 -4.640 1.00 91.31 106 ALA A CA 1
ATOM 854 C C . ALA A 1 106 ? -0.227 -0.051 -3.753 1.00 91.31 106 ALA A C 1
ATOM 856 O O . ALA A 1 106 ? -1.298 0.247 -3.225 1.00 91.31 106 ALA A O 1
ATOM 857 N N . LYS A 1 107 ? 0.347 -1.246 -3.553 1.00 93.50 107 LYS A N 1
ATOM 858 C CA . LYS A 1 107 ? -0.181 -2.261 -2.624 1.00 93.50 107 LYS A CA 1
ATOM 859 C C . LYS A 1 107 ? 0.042 -1.869 -1.166 1.00 93.50 107 LYS A C 1
ATOM 861 O O . LYS A 1 107 ? -0.917 -1.790 -0.400 1.00 93.50 107 LYS A O 1
ATOM 866 N N . GLU A 1 108 ? 1.276 -1.554 -0.790 1.00 94.00 108 GLU A N 1
ATOM 867 C CA . GLU A 1 108 ? 1.629 -1.265 0.607 1.00 94.00 108 GLU A CA 1
ATOM 868 C C . GLU A 1 108 ? 0.991 0.041 1.124 1.00 94.00 108 GLU A C 1
ATOM 870 O O . GLU A 1 108 ? 0.581 0.117 2.281 1.00 94.00 108 GLU A O 1
ATOM 875 N N . ILE A 1 109 ? 0.806 1.059 0.275 1.00 92.38 109 ILE A N 1
ATOM 876 C CA . ILE A 1 109 ? 0.086 2.295 0.640 1.00 92.38 109 ILE A CA 1
ATOM 877 C C . ILE A 1 109 ? -1.383 2.006 0.942 1.00 92.38 109 ILE A C 1
ATOM 879 O O . ILE A 1 109 ? -1.944 2.577 1.881 1.00 92.38 109 ILE A O 1
ATOM 883 N N . THR A 1 110 ? -2.024 1.138 0.163 1.00 94.19 110 THR A N 1
ATOM 884 C CA . THR A 1 110 ? -3.414 0.749 0.415 1.00 94.19 110 THR A CA 1
ATOM 885 C C . THR A 1 110 ? -3.537 0.048 1.754 1.00 94.19 110 THR A C 1
ATOM 887 O O . THR A 1 110 ? -4.398 0.423 2.545 1.00 94.19 110 THR A O 1
ATOM 890 N N . LEU A 1 111 ? -2.631 -0.885 2.051 1.00 95.19 111 LEU A N 1
ATOM 891 C CA . LEU A 1 111 ? -2.580 -1.576 3.340 1.00 95.19 111 LEU A CA 1
ATOM 892 C C . LEU A 1 111 ? -2.353 -0.601 4.504 1.00 95.19 111 LEU A C 1
ATOM 894 O O . LEU A 1 111 ? -3.074 -0.650 5.501 1.00 95.19 111 LEU A O 1
ATOM 898 N N . LEU A 1 112 ? -1.420 0.346 4.362 1.00 93.19 112 LEU A N 1
ATOM 899 C CA . LEU A 1 112 ? -1.190 1.389 5.365 1.00 93.19 112 LEU A CA 1
ATOM 900 C C . LEU A 1 112 ? -2.452 2.203 5.656 1.00 93.19 112 LEU A C 1
ATOM 902 O O . LEU A 1 112 ? -2.778 2.434 6.818 1.00 93.19 112 LEU A O 1
ATOM 906 N N . ASN A 1 113 ? -3.156 2.652 4.615 1.00 92.12 113 ASN A N 1
ATOM 907 C CA . ASN A 1 113 ? -4.366 3.455 4.786 1.00 92.12 113 ASN A CA 1
ATOM 908 C C . ASN A 1 113 ? -5.528 2.634 5.352 1.00 92.12 113 ASN A C 1
ATOM 910 O O . ASN A 1 113 ? -6.274 3.146 6.182 1.00 92.12 113 ASN A O 1
ATOM 914 N N . LEU A 1 114 ? -5.648 1.370 4.943 1.00 94.56 114 LEU A N 1
ATOM 915 C CA . LEU A 1 114 ? -6.678 0.446 5.407 1.00 94.56 114 LEU A CA 1
ATOM 916 C C . LEU A 1 114 ? -6.558 0.162 6.915 1.00 94.56 114 LEU A C 1
ATOM 918 O O . LEU A 1 114 ? -7.559 0.139 7.626 1.00 94.56 114 LEU A O 1
ATOM 922 N N . HIS A 1 115 ? -5.331 0.012 7.420 1.00 94.88 115 HIS A N 1
ATOM 923 C CA . HIS A 1 115 ? -5.076 -0.310 8.828 1.00 94.88 115 HIS A CA 1
ATOM 924 C C . HIS A 1 115 ? -4.854 0.906 9.735 1.00 94.88 115 HIS A C 1
ATOM 926 O O . HIS A 1 115 ? -4.831 0.750 10.958 1.00 94.88 115 HIS A O 1
ATOM 932 N N . ARG A 1 116 ? -4.718 2.117 9.172 1.00 92.00 116 ARG A N 1
ATOM 933 C CA . ARG A 1 116 ? -4.393 3.346 9.919 1.00 92.00 116 ARG A CA 1
ATOM 934 C C . ARG A 1 116 ? -5.307 3.611 11.127 1.00 92.00 116 ARG A C 1
ATOM 936 O O . ARG A 1 116 ? -4.749 3.904 12.183 1.00 92.00 116 ARG A O 1
ATOM 943 N N . PRO A 1 117 ? -6.649 3.520 11.030 1.00 92.06 117 PRO A N 1
ATOM 944 C CA . PRO A 1 117 ? -7.519 3.808 12.175 1.00 92.06 117 PRO A CA 1
ATOM 945 C C . PRO A 1 117 ? -7.314 2.816 13.327 1.00 92.06 117 PRO A C 1
ATOM 947 O O . PRO A 1 117 ? -7.216 3.214 14.481 1.00 92.06 117 PRO A O 1
ATOM 950 N N . TYR A 1 118 ? -7.170 1.530 13.003 1.00 92.62 118 TYR A N 1
ATOM 951 C CA . TYR A 1 118 ? -7.020 0.449 13.982 1.00 92.62 118 TYR A CA 1
ATOM 952 C C . TYR A 1 118 ? -5.652 0.443 14.656 1.00 92.62 118 TYR A C 1
ATOM 954 O O . TYR A 1 118 ? -5.541 0.082 15.822 1.00 92.62 118 TYR A O 1
ATOM 962 N N . PHE A 1 119 ? -4.614 0.848 13.928 1.00 91.25 119 PHE A N 1
ATOM 963 C CA . PHE A 1 119 ? -3.294 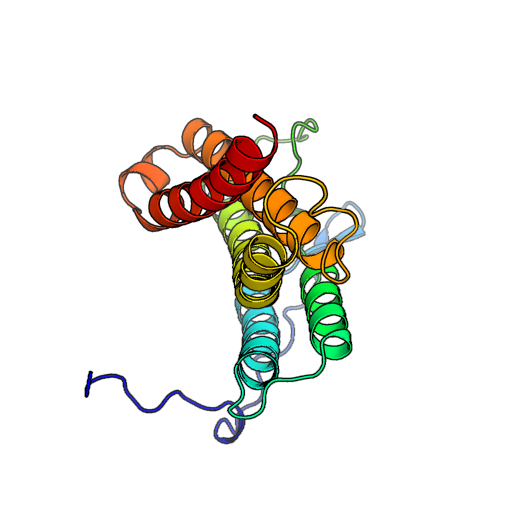1.084 14.501 1.00 91.25 119 PHE A CA 1
ATOM 964 C C . PHE A 1 119 ? -3.307 2.250 15.487 1.00 91.25 119 PHE A C 1
ATOM 966 O O . PHE A 1 119 ? -2.810 2.105 16.596 1.00 91.25 119 PHE A O 1
ATOM 973 N N . ALA A 1 120 ? -3.907 3.381 15.101 1.00 89.81 120 ALA A N 1
ATOM 974 C CA . ALA A 1 120 ? -4.021 4.534 15.990 1.00 89.81 120 ALA A CA 1
ATOM 975 C C . ALA A 1 120 ? -4.810 4.182 17.258 1.00 89.81 120 ALA A C 1
ATOM 977 O O . ALA A 1 120 ? -4.403 4.562 18.348 1.00 89.81 120 ALA A O 1
ATOM 978 N N . GLN A 1 121 ? -5.886 3.403 17.116 1.00 89.94 121 GLN A N 1
ATOM 979 C CA . GLN A 1 121 ? -6.642 2.910 18.260 1.00 89.94 121 GLN A CA 1
ATOM 980 C C . GLN A 1 121 ? -5.809 1.966 19.143 1.00 89.94 121 GLN A C 1
ATOM 982 O O . GLN A 1 121 ? -5.802 2.136 20.351 1.00 89.94 121 GLN A O 1
ATOM 987 N N . ALA A 1 122 ? -5.062 1.019 18.564 1.00 89.50 122 ALA A N 1
ATOM 988 C CA . ALA A 1 122 ? -4.210 0.116 19.343 1.00 89.50 122 ALA A CA 1
ATOM 989 C C . ALA A 1 122 ? -3.124 0.859 20.142 1.00 89.50 122 ALA A C 1
ATOM 991 O O . ALA A 1 122 ? -2.874 0.512 21.289 1.00 89.50 122 ALA A O 1
ATOM 992 N N . LEU A 1 123 ? -2.511 1.891 19.549 1.00 86.31 123 LEU A N 1
ATOM 993 C CA . LEU A 1 123 ? -1.542 2.745 20.244 1.00 86.31 123 LEU A CA 1
ATOM 994 C C . LEU A 1 123 ? -2.179 3.570 21.367 1.00 86.31 123 LEU A C 1
ATOM 996 O O . LEU A 1 123 ? -1.529 3.845 22.369 1.00 86.31 123 LEU A O 1
ATOM 1000 N N . HIS A 1 124 ? -3.427 4.000 21.177 1.00 86.12 124 HIS A N 1
ATOM 1001 C CA . HIS A 1 124 ? -4.153 4.789 22.164 1.00 86.12 124 HIS A CA 1
ATOM 1002 C C . HIS A 1 124 ? -4.628 3.940 23.353 1.00 86.12 124 HIS A C 1
ATOM 1004 O O . HIS A 1 124 ? -4.531 4.393 24.489 1.00 86.12 124 HIS A O 1
ATOM 1010 N N . ASP A 1 125 ? -5.139 2.732 23.097 1.00 84.31 125 ASP A N 1
ATOM 1011 C CA . ASP A 1 125 ? -5.823 1.905 24.099 1.00 84.31 125 ASP A CA 1
ATOM 1012 C C . ASP A 1 125 ? -4.846 1.186 25.049 1.00 84.31 125 ASP A C 1
ATOM 1014 O O . ASP A 1 125 ? -4.995 1.286 26.265 1.00 84.31 125 ASP A O 1
ATOM 1018 N N . ASP A 1 126 ? -3.827 0.499 24.522 1.00 69.31 126 ASP A N 1
ATOM 1019 C CA . ASP A 1 126 ? -2.909 -0.323 25.337 1.00 69.31 126 ASP A CA 1
ATOM 1020 C C . ASP A 1 126 ? -1.618 0.417 25.726 1.00 69.31 126 ASP A C 1
ATOM 1022 O O . ASP A 1 126 ? -0.759 -0.119 26.437 1.00 69.31 126 ASP A O 1
ATOM 1026 N N . GLY A 1 127 ? -1.455 1.653 25.247 1.00 62.97 127 GLY A N 1
ATOM 1027 C CA . GLY A 1 127 ? -0.194 2.370 25.335 1.00 62.97 127 GLY A CA 1
ATOM 1028 C C . GLY A 1 127 ? 0.972 1.524 24.812 1.00 62.97 127 GLY A C 1
ATOM 1029 O O . GLY A 1 127 ? 0.863 0.774 23.844 1.00 62.97 127 GLY A O 1
ATOM 1030 N N . ALA A 1 128 ? 2.119 1.664 25.463 1.00 57.44 128 ALA A N 1
ATOM 1031 C CA . ALA A 1 128 ? 3.397 1.177 24.974 1.00 57.44 128 ALA A CA 1
ATOM 1032 C C . ALA A 1 128 ? 3.682 -0.321 25.235 1.00 57.44 128 ALA A C 1
ATOM 1034 O O . ALA A 1 128 ? 4.478 -0.940 24.534 1.00 57.44 128 ALA A O 1
ATOM 1035 N N . GLN A 1 129 ? 3.042 -0.935 26.233 1.00 60.94 129 GLN A N 1
ATOM 1036 C CA . GLN A 1 129 ? 3.595 -2.155 26.833 1.00 60.94 129 GLN A CA 1
ATOM 1037 C C . GLN A 1 129 ? 3.306 -3.456 26.074 1.00 60.94 129 GLN A C 1
ATOM 1039 O O . GLN A 1 129 ? 4.136 -4.363 26.145 1.00 60.94 129 GLN A O 1
ATOM 1044 N N . ASP A 1 130 ? 2.185 -3.585 25.348 1.00 74.50 130 ASP A N 1
ATOM 1045 C CA . ASP A 1 130 ? 1.920 -4.824 24.594 1.00 74.50 130 ASP A CA 1
ATOM 1046 C C . ASP A 1 130 ? 0.945 -4.672 23.409 1.00 74.50 130 ASP A C 1
ATOM 1048 O O . ASP A 1 130 ? -0.054 -5.383 23.28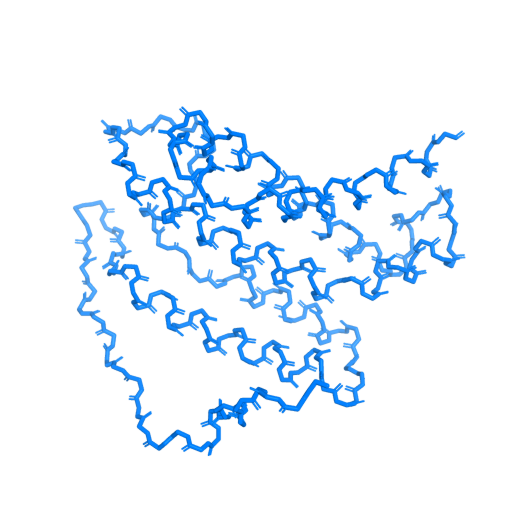0 1.00 74.50 130 ASP A O 1
ATOM 1052 N N . VAL A 1 131 ? 1.261 -3.767 22.478 1.00 80.75 131 VAL A N 1
ATOM 1053 C CA . VAL A 1 131 ? 0.468 -3.508 21.255 1.00 80.75 131 VAL A CA 1
ATOM 1054 C C . VAL A 1 131 ? 0.231 -4.784 20.411 1.00 80.75 131 VAL A C 1
ATOM 1056 O O . VAL A 1 131 ? -0.727 -4.867 19.635 1.00 80.75 131 VAL A O 1
ATOM 1059 N N . LEU A 1 132 ? 1.078 -5.811 20.563 1.00 84.12 132 LEU A N 1
ATOM 1060 C CA . LEU A 1 132 ? 0.940 -7.106 19.886 1.00 84.12 132 LEU A CA 1
ATOM 1061 C C . LEU A 1 132 ? -0.067 -8.057 20.550 1.00 84.12 132 LEU A C 1
ATOM 1063 O O . LEU A 1 132 ? -0.493 -9.017 19.904 1.00 84.12 132 LEU A O 1
ATOM 1067 N N . ARG A 1 133 ? -0.482 -7.800 21.793 1.00 85.81 133 ARG A N 1
ATOM 1068 C CA . ARG A 1 133 ? -1.606 -8.496 22.439 1.00 85.81 133 ARG A CA 1
ATOM 1069 C C . ARG A 1 133 ? -2.952 -7.831 22.186 1.00 85.81 133 ARG A C 1
ATOM 1071 O O . ARG A 1 133 ? -3.982 -8.474 22.395 1.00 85.81 133 ARG A O 1
ATOM 1078 N N . HIS A 1 134 ? -2.958 -6.595 21.691 1.00 89.50 134 HIS A N 1
ATOM 1079 C CA . HIS A 1 134 ? -4.189 -5.898 21.353 1.00 89.50 134 HIS A CA 1
ATOM 1080 C C . HIS A 1 134 ? -5.011 -6.677 20.315 1.00 89.50 134 HIS A C 1
ATOM 1082 O O . HIS A 1 134 ? -4.482 -7.304 19.391 1.00 89.50 134 HIS A O 1
ATOM 1088 N N . ARG A 1 135 ? -6.339 -6.534 20.359 1.00 91.56 135 ARG A N 1
ATOM 1089 C CA . ARG A 1 135 ? -7.248 -7.118 19.351 1.00 91.56 135 ARG A CA 1
ATOM 1090 C C . ARG A 1 135 ? -6.948 -6.680 17.908 1.00 91.56 135 ARG A C 1
ATOM 1092 O O . ARG A 1 135 ? -7.373 -7.346 16.966 1.00 91.56 135 ARG A O 1
ATOM 1099 N N . TYR A 1 136 ? -6.237 -5.563 17.726 1.00 93.19 136 TYR A N 1
ATOM 1100 C CA . TYR A 1 136 ? -5.784 -5.055 16.424 1.00 93.19 136 TYR A CA 1
ATOM 1101 C C . TYR A 1 136 ? -4.293 -5.287 16.149 1.00 93.19 136 TYR A C 1
ATOM 1103 O O . TYR A 1 136 ? -3.744 -4.665 15.236 1.00 93.19 136 TYR A O 1
ATOM 1111 N N . ALA A 1 137 ? -3.647 -6.216 16.856 1.00 91.62 137 ALA A N 1
ATOM 1112 C CA . ALA A 1 137 ? -2.293 -6.663 16.542 1.00 91.62 137 ALA A CA 1
ATOM 1113 C C . ALA A 1 137 ? -2.083 -7.005 15.049 1.00 91.62 137 ALA A C 1
ATOM 1115 O O . ALA A 1 137 ? -1.057 -6.601 14.492 1.00 91.62 137 ALA A O 1
ATOM 1116 N N . PRO A 1 138 ? -3.045 -7.629 14.324 1.00 94.56 138 PRO A N 1
ATOM 1117 C CA . PRO A 1 138 ? -2.907 -7.825 12.880 1.00 94.56 138 PRO A CA 1
ATOM 1118 C C . PRO A 1 138 ? -2.736 -6.515 12.099 1.00 94.56 138 PRO A C 1
ATOM 1120 O O . PRO A 1 138 ? -1.925 -6.455 11.177 1.00 94.56 138 PRO A O 1
ATOM 1123 N N . SER A 1 139 ? -3.444 -5.448 12.487 1.00 94.81 139 SER A N 1
ATOM 1124 C CA . SER A 1 139 ? -3.312 -4.123 11.864 1.00 94.81 139 SER A CA 1
ATOM 1125 C C . SER A 1 139 ? -1.960 -3.483 12.152 1.00 94.81 139 SER A C 1
ATOM 1127 O O . SER A 1 139 ? -1.370 -2.866 11.267 1.00 94.81 139 SER A O 1
ATOM 1129 N N . VAL A 1 140 ? -1.449 -3.651 13.371 1.00 92.69 140 VAL A N 1
ATOM 1130 C CA . VAL A 1 140 ? -0.137 -3.133 13.773 1.00 92.69 140 VAL A CA 1
ATOM 1131 C C . VAL A 1 140 ? 0.964 -3.803 12.956 1.00 92.69 140 VAL A C 1
ATOM 1133 O O . VAL A 1 140 ? 1.775 -3.123 12.325 1.00 92.69 140 VAL A O 1
ATOM 1136 N N . LEU A 1 141 ? 0.930 -5.135 12.863 1.00 93.25 141 LEU A N 1
ATOM 1137 C CA . LEU A 1 141 ? 1.859 -5.907 12.038 1.00 93.25 141 LEU A CA 1
ATOM 1138 C C . LEU A 1 141 ? 1.736 -5.560 10.551 1.00 93.25 141 LEU A C 1
ATOM 1140 O O . LEU A 1 141 ? 2.749 -5.488 9.852 1.00 93.25 141 LEU A O 1
ATOM 1144 N N . ALA A 1 142 ? 0.516 -5.340 10.053 1.00 94.88 142 ALA A N 1
ATOM 1145 C CA . ALA A 1 142 ? 0.292 -4.926 8.674 1.00 94.88 142 ALA A CA 1
ATOM 1146 C C . ALA A 1 142 ? 0.950 -3.571 8.385 1.00 94.88 142 ALA A C 1
ATOM 1148 O O . ALA A 1 142 ? 1.652 -3.452 7.379 1.00 94.88 142 ALA A O 1
ATOM 1149 N N . ILE A 1 143 ? 0.793 -2.581 9.271 1.00 93.81 143 ILE A N 1
ATOM 1150 C CA . ILE A 1 143 ? 1.437 -1.270 9.126 1.00 93.81 143 ILE A CA 1
ATOM 1151 C C . ILE A 1 143 ? 2.952 -1.382 9.199 1.00 93.81 143 ILE A C 1
ATOM 1153 O O . ILE A 1 143 ? 3.622 -0.869 8.305 1.00 93.81 143 ILE A O 1
ATOM 1157 N N . TYR A 1 144 ? 3.487 -2.070 10.209 1.00 91.88 144 TYR A N 1
ATOM 1158 C CA . TYR A 1 144 ? 4.929 -2.235 10.377 1.00 91.88 144 TYR A CA 1
ATOM 1159 C C . TYR A 1 144 ? 5.572 -2.860 9.130 1.00 91.88 144 TYR A C 1
ATOM 1161 O O . TYR A 1 144 ? 6.512 -2.307 8.559 1.00 91.88 144 TYR A O 1
ATOM 1169 N N . ARG A 1 145 ? 5.005 -3.969 8.634 1.00 93.06 145 ARG A N 1
ATOM 1170 C CA . ARG A 1 145 ? 5.496 -4.656 7.427 1.00 93.06 145 ARG A CA 1
ATOM 1171 C C . ARG A 1 145 ? 5.403 -3.776 6.183 1.00 93.06 145 ARG A C 1
ATOM 1173 O O . ARG A 1 145 ? 6.335 -3.768 5.383 1.00 93.06 145 ARG A O 1
ATOM 1180 N N . SER A 1 146 ? 4.299 -3.048 6.019 1.00 94.12 146 SER A N 1
ATOM 1181 C CA . SER A 1 146 ? 4.105 -2.166 4.862 1.00 94.12 146 SER A CA 1
ATOM 1182 C C . SER A 1 146 ? 5.083 -0.994 4.888 1.00 94.12 146 SER A C 1
ATOM 1184 O O . SER A 1 146 ? 5.684 -0.656 3.871 1.00 94.12 146 SER A O 1
ATOM 1186 N N . ALA A 1 147 ? 5.297 -0.411 6.068 1.00 92.00 147 ALA A N 1
ATOM 1187 C CA . ALA A 1 147 ? 6.239 0.677 6.261 1.00 92.00 147 ALA A CA 1
ATOM 1188 C C . ALA A 1 147 ? 7.680 0.245 5.961 1.00 92.00 147 ALA A C 1
ATOM 1190 O O . ALA A 1 147 ? 8.360 0.904 5.175 1.00 92.00 147 ALA A O 1
ATOM 1191 N N . TRP A 1 148 ? 8.105 -0.897 6.510 1.00 90.62 148 TRP A N 1
ATOM 1192 C CA . TRP A 1 148 ? 9.415 -1.484 6.229 1.00 90.62 148 TRP A CA 1
ATOM 1193 C C . TRP A 1 148 ? 9.633 -1.711 4.729 1.00 90.62 148 TRP A C 1
ATOM 1195 O O . TRP A 1 148 ? 10.638 -1.273 4.173 1.00 90.62 148 TRP A O 1
ATOM 1205 N N . ARG A 1 149 ? 8.667 -2.341 4.044 1.00 91.31 149 ARG A N 1
ATOM 1206 C CA . ARG A 1 149 ? 8.763 -2.615 2.600 1.00 91.31 149 ARG A CA 1
ATOM 1207 C C . ARG A 1 149 ? 8.876 -1.348 1.762 1.00 91.31 149 ARG A C 1
ATOM 1209 O O . ARG A 1 149 ? 9.637 -1.346 0.802 1.00 91.31 149 ARG A O 1
ATOM 1216 N N . ILE A 1 150 ? 8.146 -0.287 2.108 1.00 91.06 150 ILE A N 1
ATOM 1217 C CA . ILE A 1 150 ? 8.214 0.992 1.388 1.00 91.06 150 ILE A CA 1
ATOM 1218 C C . ILE A 1 150 ? 9.600 1.625 1.534 1.00 91.06 150 ILE A C 1
ATOM 1220 O O . ILE A 1 150 ? 10.174 2.049 0.530 1.00 91.06 150 ILE A O 1
ATOM 1224 N N . VAL A 1 151 ? 10.141 1.660 2.756 1.00 90.25 151 VAL A N 1
ATOM 1225 C CA . VAL A 1 151 ? 11.470 2.228 3.027 1.00 90.25 151 VAL A CA 1
ATOM 1226 C C . VAL A 1 151 ? 12.553 1.428 2.306 1.00 90.25 151 VAL A C 1
ATOM 1228 O O . VAL A 1 151 ? 13.360 2.006 1.578 1.00 90.25 151 VAL A O 1
ATOM 1231 N N . GLU A 1 152 ? 12.528 0.102 2.429 1.00 89.00 152 GLU A N 1
ATOM 1232 C CA . GLU A 1 152 ? 13.526 -0.766 1.801 1.00 89.00 152 GLU A CA 1
ATOM 1233 C C . GLU A 1 152 ? 13.448 -0.714 0.271 1.00 89.00 152 GLU A C 1
ATOM 1235 O O . GLU A 1 152 ? 14.462 -0.614 -0.420 1.00 89.00 152 GLU A O 1
ATOM 1240 N N . ALA A 1 153 ? 12.242 -0.695 -0.294 1.00 86.56 153 ALA A N 1
ATOM 1241 C CA . ALA A 1 153 ? 12.087 -0.563 -1.733 1.00 86.56 153 ALA A CA 1
ATOM 1242 C C . ALA A 1 153 ? 12.506 0.816 -2.251 1.00 86.56 153 ALA A C 1
ATOM 1244 O O . ALA A 1 153 ? 13.008 0.901 -3.373 1.00 86.56 153 ALA A O 1
ATOM 1245 N N . LEU A 1 154 ? 12.323 1.890 -1.472 1.00 88.25 154 LEU A N 1
ATOM 1246 C CA . LEU A 1 154 ? 12.859 3.202 -1.832 1.00 88.25 154 LEU A CA 1
ATOM 1247 C C . LEU A 1 154 ? 14.388 3.167 -1.855 1.00 88.25 154 LEU A C 1
ATOM 1249 O O . LEU A 1 154 ? 14.967 3.650 -2.823 1.00 88.25 154 LEU A O 1
ATOM 1253 N N . ARG A 1 155 ? 15.031 2.552 -0.854 1.00 88.56 155 ARG A N 1
ATOM 1254 C CA . ARG A 1 155 ? 16.493 2.393 -0.811 1.00 88.56 155 ARG A CA 1
ATOM 1255 C C . ARG A 1 155 ? 17.014 1.699 -2.070 1.00 88.56 155 ARG A C 1
ATOM 1257 O O . ARG A 1 155 ? 17.841 2.258 -2.785 1.00 88.56 155 ARG A O 1
ATOM 1264 N N . VAL A 1 156 ? 16.443 0.542 -2.409 1.00 86.31 156 VAL A N 1
ATOM 1265 C CA . VAL A 1 156 ? 16.805 -0.205 -3.626 1.00 86.31 156 VAL A CA 1
ATOM 1266 C C . VAL A 1 156 ? 16.530 0.616 -4.893 1.00 86.31 156 VAL A C 1
ATOM 1268 O O . VAL A 1 156 ? 17.322 0.604 -5.833 1.00 86.31 156 VAL A O 1
ATOM 1271 N N . THR A 1 157 ? 15.419 1.353 -4.947 1.00 86.00 157 THR A N 1
ATOM 1272 C CA . THR A 1 157 ? 15.070 2.162 -6.128 1.00 86.00 157 THR A CA 1
ATOM 1273 C C . THR A 1 157 ? 16.000 3.364 -6.292 1.00 86.00 157 THR A C 1
ATOM 1275 O O . THR A 1 157 ? 16.363 3.676 -7.422 1.00 86.00 157 THR A O 1
ATOM 1278 N N . GLN A 1 158 ? 16.433 3.994 -5.197 1.00 88.12 158 GLN A N 1
ATOM 1279 C CA . GLN A 1 158 ? 17.416 5.081 -5.201 1.00 88.12 158 GLN A CA 1
ATOM 1280 C C . GLN A 1 158 ? 18.766 4.605 -5.751 1.00 88.12 158 GLN A C 1
ATOM 1282 O O . GLN A 1 158 ? 19.371 5.303 -6.557 1.00 88.12 158 GLN A O 1
ATOM 1287 N N . GLU A 1 159 ? 19.215 3.407 -5.368 1.00 88.06 159 GLU A N 1
ATOM 1288 C CA . GLU A 1 159 ? 20.469 2.817 -5.861 1.00 88.06 159 GLU A CA 1
ATOM 1289 C C . GLU A 1 159 ? 20.402 2.478 -7.360 1.00 88.06 159 GLU A C 1
ATOM 1291 O O . GLU A 1 159 ? 21.374 2.659 -8.092 1.00 88.06 159 GLU A O 1
ATOM 1296 N N . ARG A 1 160 ? 19.245 2.004 -7.843 1.00 86.94 160 ARG A N 1
ATOM 1297 C CA . ARG A 1 160 ? 19.073 1.548 -9.235 1.00 86.94 160 ARG A CA 1
ATOM 1298 C C . ARG A 1 160 ? 18.674 2.665 -10.206 1.00 86.94 160 ARG A C 1
ATOM 1300 O O . ARG A 1 160 ? 19.063 2.637 -11.375 1.00 86.94 160 ARG A O 1
ATOM 1307 N N . VAL A 1 161 ? 17.855 3.623 -9.766 1.00 87.69 161 VAL A N 1
ATOM 1308 C CA . VAL A 1 161 ? 17.249 4.667 -10.614 1.00 87.69 161 VAL A CA 1
ATOM 1309 C C . VAL A 1 161 ? 17.178 6.031 -9.888 1.00 87.69 161 VAL A C 1
ATOM 1311 O O . VAL A 1 161 ? 16.089 6.600 -9.758 1.00 87.69 161 VAL A O 1
ATOM 1314 N N . PRO A 1 162 ? 18.322 6.615 -9.475 1.00 86.19 162 PRO A N 1
ATOM 1315 C CA . PRO A 1 162 ? 18.361 7.834 -8.650 1.00 86.19 162 PRO A CA 1
ATOM 1316 C C . PRO A 1 162 ? 17.670 9.040 -9.303 1.00 86.19 162 PRO A C 1
ATOM 1318 O O . PRO A 1 162 ? 16.971 9.809 -8.652 1.00 86.19 162 PRO A O 1
ATOM 1321 N N . PHE A 1 163 ? 17.763 9.157 -10.631 1.00 86.50 163 PHE A N 1
ATOM 1322 C CA . PHE A 1 163 ? 17.124 10.236 -11.390 1.00 86.50 163 PHE A CA 1
ATOM 1323 C C . PHE A 1 163 ? 15.606 10.349 -11.152 1.00 86.50 163 PHE A C 1
ATOM 1325 O O . PHE A 1 163 ? 15.044 11.443 -11.203 1.00 86.50 163 PHE A O 1
ATOM 1332 N N . VAL A 1 164 ? 14.919 9.222 -10.931 1.00 81.19 164 VAL A N 1
ATOM 1333 C CA . VAL A 1 164 ? 13.461 9.210 -10.729 1.00 81.19 164 VAL A CA 1
ATOM 1334 C C . VAL A 1 164 ? 13.115 9.673 -9.323 1.00 81.19 164 VAL A C 1
ATOM 1336 O O . VAL A 1 164 ? 12.226 10.500 -9.148 1.00 81.19 164 VAL A O 1
ATOM 1339 N N . THR A 1 165 ? 13.823 9.167 -8.326 1.00 81.75 165 THR A N 1
ATOM 1340 C CA . THR A 1 165 ? 13.612 9.457 -6.905 1.00 81.75 165 THR A CA 1
ATOM 1341 C C . THR A 1 165 ? 14.084 10.855 -6.504 1.00 81.75 165 THR A C 1
ATOM 1343 O O . THR A 1 165 ? 13.531 11.431 -5.573 1.00 81.75 165 THR A O 1
ATOM 1346 N N . GLU A 1 166 ? 15.037 11.448 -7.223 1.00 85.44 166 GLU A N 1
ATOM 1347 C CA . GLU A 1 166 ? 15.445 12.851 -7.043 1.00 85.44 166 GLU A CA 1
ATOM 1348 C C . GLU A 1 166 ? 14.413 13.844 -7.592 1.00 85.44 166 GLU A C 1
ATOM 1350 O O . GLU A 1 166 ? 14.236 14.933 -7.050 1.00 85.44 166 GLU A O 1
ATOM 1355 N N . ARG A 1 167 ? 13.713 13.479 -8.673 1.00 84.62 167 ARG A N 1
ATOM 1356 C CA . ARG A 1 167 ? 12.748 14.365 -9.350 1.00 84.62 167 ARG A CA 1
ATOM 1357 C C . ARG A 1 167 ? 11.310 14.153 -8.904 1.00 84.62 167 ARG A C 1
ATOM 1359 O O . ARG A 1 167 ? 10.483 15.053 -9.040 1.00 84.62 167 ARG A O 1
ATOM 1366 N N . TRP A 1 168 ? 10.991 12.971 -8.390 1.00 81.00 168 TRP A N 1
ATOM 1367 C CA . TRP A 1 168 ? 9.656 12.620 -7.936 1.00 81.00 168 TRP A CA 1
ATOM 1368 C C . TRP A 1 168 ? 9.624 12.547 -6.409 1.00 81.00 168 TRP A C 1
ATOM 1370 O O . TRP A 1 168 ? 10.132 11.608 -5.808 1.00 81.00 168 TRP A O 1
ATOM 1380 N N . GLY A 1 169 ? 8.994 13.538 -5.771 1.00 79.88 169 GLY A N 1
ATOM 1381 C CA . GLY A 1 169 ? 8.950 13.641 -4.305 1.00 79.88 169 GLY A CA 1
ATOM 1382 C C . GLY A 1 169 ? 8.004 12.657 -3.602 1.00 79.88 169 GLY A C 1
ATOM 1383 O O . GLY A 1 169 ? 8.143 12.429 -2.403 1.00 79.88 169 GLY A O 1
ATOM 1384 N N . MET A 1 170 ? 7.056 12.045 -4.323 1.00 81.50 170 MET A N 1
ATOM 1385 C CA . MET A 1 170 ? 6.067 11.125 -3.734 1.00 81.50 170 MET A CA 1
ATOM 1386 C C . MET A 1 170 ? 6.705 9.946 -2.977 1.00 81.50 170 MET A C 1
ATOM 1388 O O . MET A 1 170 ? 6.335 9.742 -1.820 1.00 81.50 170 MET A O 1
ATOM 1392 N N . PRO A 1 171 ? 7.667 9.197 -3.557 1.00 82.81 171 PRO A N 1
ATOM 1393 C CA . PRO A 1 171 ? 8.402 8.154 -2.845 1.00 82.81 171 PRO A CA 1
ATOM 1394 C C . PRO A 1 171 ? 8.938 8.584 -1.472 1.00 82.81 171 PRO A C 1
ATOM 1396 O O . PRO A 1 171 ? 8.747 7.874 -0.487 1.00 82.81 171 PRO A O 1
ATOM 1399 N N . TRP A 1 172 ? 9.538 9.774 -1.380 1.00 83.81 172 TRP A N 1
ATOM 1400 C CA . TRP A 1 172 ? 10.080 10.305 -0.128 1.00 83.81 172 TRP A CA 1
ATOM 1401 C C . TRP A 1 172 ? 8.992 10.609 0.896 1.00 83.81 172 TRP A C 1
ATOM 1403 O O . TRP A 1 172 ? 9.106 10.198 2.049 1.00 83.81 172 TRP A O 1
ATOM 1413 N N . SER A 1 173 ? 7.907 11.274 0.490 1.00 86.94 173 SER A N 1
ATOM 1414 C CA . SER A 1 173 ? 6.787 11.567 1.393 1.00 86.94 173 SER A CA 1
ATOM 1415 C C . SER A 1 173 ? 6.156 10.292 1.963 1.00 86.94 173 SER A C 1
ATOM 1417 O O . SER A 1 173 ? 5.815 10.233 3.146 1.00 86.94 173 SER A O 1
ATOM 1419 N N . LEU A 1 174 ? 6.029 9.254 1.135 1.00 84.06 174 LEU A N 1
ATOM 1420 C CA . LEU A 1 174 ? 5.496 7.956 1.543 1.00 84.06 174 LEU A CA 1
ATOM 1421 C C . LEU A 1 174 ? 6.420 7.249 2.532 1.00 84.06 174 LEU A C 1
ATOM 1423 O O . LEU A 1 174 ? 5.947 6.782 3.569 1.00 84.06 174 LEU A O 1
ATOM 1427 N N . SER A 1 175 ? 7.721 7.221 2.247 1.00 83.25 175 SER A N 1
ATOM 1428 C CA . SER A 1 175 ? 8.722 6.622 3.130 1.00 83.25 175 SER A CA 1
ATOM 1429 C C . SER A 1 175 ? 8.833 7.350 4.462 1.00 83.25 175 SER A C 1
ATOM 1431 O O . SER A 1 175 ? 8.888 6.691 5.492 1.00 83.25 175 SER A O 1
ATOM 1433 N N . MET A 1 176 ? 8.773 8.683 4.485 1.00 84.19 176 MET A N 1
ATOM 1434 C CA . MET A 1 176 ? 8.773 9.444 5.742 1.00 84.19 176 MET A CA 1
ATOM 1435 C C . MET A 1 176 ? 7.512 9.172 6.568 1.00 84.19 176 MET A C 1
ATOM 1437 O O . MET A 1 176 ? 7.588 8.935 7.771 1.00 84.19 176 MET A O 1
ATOM 1441 N N . SER A 1 177 ? 6.343 9.110 5.921 1.00 84.38 177 SER A N 1
ATOM 1442 C CA . SER A 1 177 ? 5.097 8.730 6.596 1.00 84.38 177 SER A CA 1
ATOM 1443 C C . SER A 1 177 ? 5.144 7.297 7.141 1.00 84.38 177 SER A C 1
ATOM 1445 O O . SER A 1 177 ? 4.618 7.025 8.218 1.00 84.38 177 SER A O 1
ATOM 1447 N N . ALA A 1 178 ? 5.746 6.367 6.401 1.00 83.19 178 ALA A N 1
ATOM 1448 C CA . ALA A 1 178 ? 5.982 4.995 6.834 1.00 83.19 178 ALA A CA 1
ATOM 1449 C C . ALA A 1 178 ? 6.949 4.931 8.027 1.00 83.19 178 ALA A C 1
ATOM 1451 O O . ALA A 1 178 ? 6.610 4.325 9.041 1.00 83.19 178 ALA A O 1
ATOM 1452 N N . ALA A 1 179 ? 8.095 5.605 7.933 1.00 84.50 179 ALA A N 1
ATOM 1453 C CA . ALA A 1 179 ? 9.114 5.660 8.974 1.00 84.50 179 ALA A CA 1
ATOM 1454 C C . ALA A 1 179 ? 8.560 6.225 10.285 1.00 84.50 179 ALA A C 1
ATOM 1456 O O . ALA A 1 179 ? 8.787 5.632 11.332 1.00 84.50 179 ALA A O 1
ATOM 1457 N N . MET A 1 180 ? 7.740 7.281 10.232 1.00 84.06 180 MET A N 1
ATOM 1458 C CA . MET A 1 180 ? 7.074 7.822 11.422 1.00 84.06 180 MET A CA 1
ATOM 1459 C C . MET A 1 180 ? 6.223 6.767 12.144 1.00 84.06 180 MET A C 1
ATOM 1461 O O . MET A 1 180 ? 6.206 6.711 13.366 1.00 84.06 180 MET A O 1
ATOM 1465 N N . ARG A 1 181 ? 5.533 5.883 11.411 1.00 81.81 181 ARG A N 1
ATOM 1466 C CA . ARG A 1 181 ? 4.730 4.810 12.027 1.00 81.81 181 ARG A CA 1
ATOM 1467 C C . ARG A 1 181 ? 5.592 3.723 12.669 1.00 81.81 181 ARG A C 1
ATOM 1469 O O . ARG A 1 181 ? 5.167 3.141 13.657 1.00 81.81 181 ARG A O 1
ATOM 1476 N N . VAL A 1 182 ? 6.773 3.449 12.113 1.00 81.12 182 VAL A N 1
ATOM 1477 C CA . VAL A 1 182 ? 7.756 2.538 12.725 1.00 81.12 182 VAL A CA 1
ATOM 1478 C C . VAL A 1 182 ? 8.371 3.178 13.965 1.00 81.12 182 VAL A C 1
ATOM 1480 O O . VAL A 1 182 ? 8.501 2.515 14.983 1.00 81.12 182 VAL A O 1
ATOM 1483 N N . PHE A 1 183 ? 8.691 4.470 13.905 1.00 81.94 183 PHE A N 1
ATOM 1484 C CA . PHE A 1 183 ? 9.213 5.229 15.036 1.00 81.94 183 PHE A CA 1
ATOM 1485 C C . PHE A 1 183 ? 8.235 5.244 16.217 1.00 81.94 183 PHE A C 1
ATOM 1487 O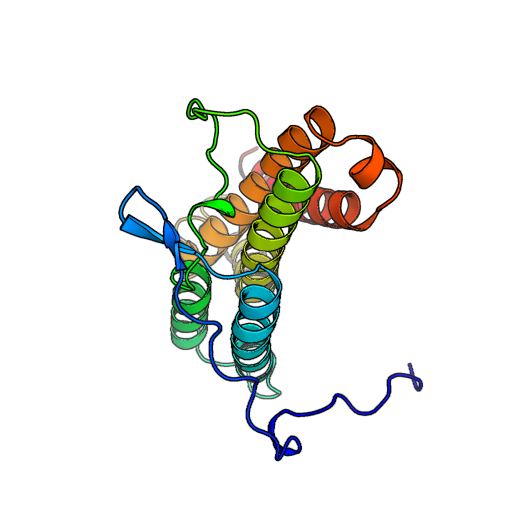 O . PHE A 1 183 ? 8.631 4.918 17.330 1.00 81.94 183 PHE A O 1
ATOM 1494 N N . LEU A 1 184 ? 6.945 5.490 15.959 1.00 79.94 184 LEU A N 1
ATOM 1495 C CA . LEU A 1 184 ? 5.891 5.416 16.979 1.00 79.94 184 LEU A CA 1
ATOM 1496 C C . LEU A 1 184 ? 5.761 4.030 17.633 1.00 79.94 184 LEU A C 1
ATOM 1498 O O . LEU A 1 184 ? 5.256 3.943 18.741 1.00 79.94 184 LEU A O 1
ATOM 1502 N N . LEU A 1 185 ? 6.196 2.956 16.964 1.00 76.94 185 LEU A N 1
ATOM 1503 C CA . LEU A 1 185 ? 6.295 1.615 17.555 1.00 76.94 185 LEU A CA 1
ATOM 1504 C C . LEU A 1 185 ? 7.624 1.377 18.289 1.00 76.94 185 LEU A C 1
ATOM 1506 O O . LEU A 1 185 ? 7.739 0.436 19.064 1.00 76.94 185 LEU A O 1
ATOM 1510 N N . GLY A 1 186 ? 8.658 2.168 18.006 1.00 70.69 186 GLY A N 1
ATOM 1511 C CA . GLY A 1 186 ? 9.954 2.087 18.676 1.00 70.69 186 GLY A CA 1
ATOM 1512 C C . GLY A 1 186 ? 9.943 2.781 20.035 1.00 70.69 186 GLY A C 1
ATOM 1513 O O . GLY A 1 186 ? 10.439 2.214 21.003 1.00 70.69 186 GLY A O 1
ATOM 1514 N N . GLU A 1 187 ? 9.315 3.958 20.127 1.00 63.12 187 GLU A N 1
ATOM 1515 C CA . GLU A 1 187 ? 9.157 4.698 21.393 1.00 63.12 187 GLU A CA 1
ATOM 1516 C C . GLU A 1 187 ? 8.281 3.964 22.417 1.00 63.12 187 GLU A C 1
ATOM 1518 O O . GLU A 1 187 ? 8.316 4.278 23.600 1.00 63.12 187 GLU A O 1
ATOM 1523 N N . THR A 1 188 ? 7.514 2.956 21.993 1.00 56.75 188 THR A N 1
ATOM 1524 C CA . THR A 1 188 ? 6.719 2.127 22.905 1.00 56.75 188 THR A CA 1
ATOM 1525 C C . THR A 1 188 ? 7.528 1.033 23.615 1.00 56.75 188 THR A C 1
ATOM 1527 O O . THR A 1 188 ? 7.018 0.382 24.517 1.00 56.75 188 THR A O 1
ATOM 1530 N N . HIS A 1 189 ? 8.786 0.792 23.240 1.00 51.34 189 HIS A N 1
ATOM 1531 C CA . HIS A 1 189 ? 9.614 -0.258 23.852 1.00 51.34 189 HIS A CA 1
ATOM 1532 C C . HIS A 1 189 ? 10.758 0.272 24.738 1.00 51.34 189 HIS A C 1
ATOM 1534 O O . HIS A 1 189 ? 11.566 -0.529 25.212 1.00 51.34 189 HIS A O 1
ATOM 1540 N N . THR A 1 190 ? 10.820 1.586 24.974 1.00 45.81 190 THR A N 1
ATOM 1541 C CA . THR A 1 190 ? 11.769 2.265 25.880 1.00 45.81 190 THR A CA 1
ATOM 1542 C C . THR A 1 190 ? 11.050 2.859 27.076 1.00 45.81 190 THR A C 1
ATOM 1544 O O . THR A 1 190 ? 11.545 2.666 28.206 1.00 45.81 190 THR A O 1
#

Secondary structure (DSSP, 8-state):
---PPPP--GGG--SPPPPPP--EE-TTS-EE--HHHHHHHHHHHHHHHHHHHTSSSPPPHHHHHHHHHHHHHS---GGGS--TTPPPSSPPPHHHHHHHHHHHHHHHHHHHHHHHHHHHHHHHHSTTS-TTTSTTHHHHHHHHHHHHHHHHHHHHHHHH-HHHHHH--HHHHHHHHHHHHHHHHHGGG-

Foldseek 3Di:
DPPDDPDPQPVPDPDDDPDFPPQDQPPVRFTDDDLVVVVVVVVVLVSVLCCQCVPPDHDDVVVLVVSLCVLVVRDDGPLLADPPPPDDPDDDDLVSLVSNLVSLLSSLVSLLVSLVVVLVVLCVPPPQDCSCPDPSVVSLVSLLVSLVCLLVSLVVNCVRPVVCCVVDVPSVVSNVVSVVSVVSNVVSVD

Organism: Phanerochaete carnosa (strain HHB-10118-sp) (NCBI:txid650164)

Sequence (190 aa):
MFGRPPCMNLSWVNYEFPQEPEERVDTDGHREWSSHPWCWQYSKLLHTVRATAFAAAVPQYAKILELDRAVRDFPVLHSLRSKCGLPEAAEAGKATHVRRYSCMAAKEITLLNLHRPYFAQALHDDGAQDVLRHRYAPSVLAIYRSAWRIVEALRVTQERVPFVTERWGMPWSLSMSAAMRVFLLGETHT

Radius of gyration: 18.64 Å; chains: 1; bounding box: 42×44×52 Å